Protein AF-S9QSK4-F1 (afdb_monomer_lite)

pLDDT: mean 90.86, std 14.56, range [37.28, 98.81]

Secondary structure (DSSP, 8-state):
-EEE-SHHHHHHHHHHHHHHHHHHHTTT----EEE-SHHHHHHHH-GGGS-TTT----HHHHHHHHTTSTT---B------B-HHHHHHHHHHHHHTT--PPPP-SS--SHHHHHHHHHHHHHSBS-HHHHH--S-------HHHHHHHHHSPPP-PPPPTT--------SSHHHHGGG------SSTT------S--

Radius of gyration: 23.29 Å; chains: 1; bounding box: 45×67×55 Å

InterPro domains:
  IPR004436 Isocitrate dehydrogenase NADP-dependent, monomeric [PF03971] (1-164)
  IPR004436 Isocitrate dehydrogenase NADP-dependent, monomeric [PTHR36999] (1-164)

Foldseek 3Di:
DEEQADDPQNVVCVVVVVVVQVVCVVVVHHDDYFYPYLLNLQQCLPVVQFDPVSHDHPSLVVLLVQLPDPPRDYDDDDHDQADPVRSQVSQVVVVVVPRRQDGQDPDDDDPVNVVSNVSSVCSHGPNRCVSNPPDDDDDDDDPVRVVVCVVVPDDDDDDDPPDPDVPPPCPPCCPPVVPDDDDDDPDPPDDDPPPPDD

Organism: NCBI:txid1123237

Structure (mmCIF, N/CA/C/O backbone):
data_AF-S9QSK4-F1
#
_entry.id   AF-S9QSK4-F1
#
loop_
_atom_site.group_PDB
_atom_site.id
_atom_site.type_symbol
_atom_site.label_atom_id
_atom_site.label_alt_id
_atom_site.label_comp_id
_atom_site.label_asym_id
_atom_site.label_entity_id
_atom_site.label_seq_id
_atom_site.pdbx_PDB_ins_code
_atom_site.Cartn_x
_atom_site.Cartn_y
_atom_site.Cartn_z
_atom_site.occupancy
_atom_site.B_iso_or_equiv
_atom_site.auth_seq_id
_atom_site.auth_comp_id
_atom_site.auth_asym_id
_atom_site.auth_atom_id
_atom_site.pdbx_PDB_model_num
ATOM 1 N N . MET A 1 1 ? 12.902 -6.655 2.163 1.00 97.62 1 MET A N 1
ATOM 2 C CA . MET A 1 1 ? 11.440 -6.540 2.348 1.00 97.62 1 MET A CA 1
ATOM 3 C C . MET A 1 1 ? 10.775 -6.232 1.022 1.00 97.62 1 MET A C 1
ATOM 5 O O . MET A 1 1 ? 11.224 -5.329 0.326 1.00 97.62 1 MET A O 1
ATOM 9 N N . TYR A 1 2 ? 9.735 -6.979 0.671 1.00 98.50 2 TYR A N 1
ATOM 10 C CA . TYR A 1 2 ? 8.924 -6.789 -0.531 1.00 98.50 2 TYR A CA 1
ATOM 11 C C . TYR A 1 2 ? 7.502 -6.407 -0.111 1.00 98.50 2 TYR A C 1
ATOM 13 O O . TYR A 1 2 ? 6.902 -7.089 0.716 1.00 98.50 2 TYR A O 1
ATOM 21 N N . THR A 1 3 ? 6.957 -5.307 -0.617 1.00 98.62 3 THR A N 1
ATOM 22 C CA . THR A 1 3 ? 5.630 -4.858 -0.171 1.00 98.62 3 THR A CA 1
ATOM 23 C C . THR A 1 3 ? 4.515 -5.632 -0.861 1.00 98.62 3 THR A C 1
ATOM 25 O O . THR A 1 3 ? 4.461 -5.616 -2.091 1.00 98.62 3 THR A O 1
ATOM 28 N N . LYS A 1 4 ? 3.616 -6.229 -0.075 1.00 98.56 4 LYS A N 1
ATOM 29 C CA . LYS A 1 4 ? 2.287 -6.662 -0.521 1.00 98.56 4 LYS A CA 1
ATOM 30 C C . LYS A 1 4 ? 1.376 -5.434 -0.575 1.00 98.56 4 LYS A C 1
ATOM 32 O O . LYS A 1 4 ? 1.397 -4.613 0.346 1.00 98.56 4 LYS A O 1
ATOM 37 N N . VAL A 1 5 ? 0.678 -5.258 -1.689 1.00 98.69 5 VAL A N 1
ATOM 38 C CA . VAL A 1 5 ? -0.025 -4.017 -2.054 1.00 98.69 5 VAL A CA 1
ATOM 39 C C . VAL A 1 5 ? -1.416 -4.335 -2.614 1.00 98.69 5 VAL A C 1
ATOM 41 O O . VAL A 1 5 ? -2.029 -5.323 -2.224 1.00 98.69 5 VAL A O 1
ATOM 44 N N . ASP A 1 6 ? -1.942 -3.475 -3.482 1.00 98.50 6 ASP A N 1
ATOM 45 C CA . ASP A 1 6 ? -3.304 -3.526 -3.995 1.00 98.50 6 ASP A CA 1
ATOM 46 C C . ASP A 1 6 ? -3.325 -3.827 -5.507 1.00 98.50 6 ASP A C 1
ATOM 48 O O . ASP A 1 6 ? -2.330 -3.627 -6.208 1.00 98.50 6 ASP A O 1
ATOM 52 N N . GLU A 1 7 ? -4.493 -4.228 -6.016 1.00 98.12 7 GLU A N 1
ATOM 53 C CA . GLU A 1 7 ? -4.851 -4.243 -7.445 1.00 98.12 7 GLU A CA 1
ATOM 54 C C . GLU A 1 7 ? -3.843 -4.986 -8.356 1.00 98.12 7 GLU A C 1
ATOM 56 O O . GLU A 1 7 ? -3.402 -6.100 -8.073 1.00 98.12 7 GLU A O 1
ATOM 61 N N . ALA A 1 8 ? -3.514 -4.403 -9.514 1.00 98.25 8 ALA A N 1
ATOM 62 C CA . ALA A 1 8 ? -2.676 -5.033 -10.526 1.00 98.25 8 ALA A CA 1
ATOM 63 C C . ALA A 1 8 ? -1.237 -5.324 -10.053 1.00 98.25 8 ALA A C 1
ATOM 65 O O . ALA A 1 8 ? -0.735 -6.403 -10.378 1.00 98.25 8 ALA A O 1
ATOM 66 N N . PRO A 1 9 ? -0.553 -4.435 -9.299 1.00 98.12 9 PRO A N 1
ATOM 67 C CA . PRO A 1 9 ? 0.750 -4.758 -8.724 1.00 98.12 9 PRO A CA 1
ATOM 68 C C . PRO A 1 9 ? 0.735 -6.007 -7.837 1.00 98.12 9 PRO A C 1
ATOM 70 O O . PRO A 1 9 ? 1.637 -6.831 -7.972 1.00 98.12 9 PRO A O 1
ATOM 73 N N . GLU A 1 10 ? -0.291 -6.192 -7.002 1.00 98.00 10 GLU A N 1
ATOM 74 C CA . GLU A 1 10 ? -0.393 -7.384 -6.150 1.00 98.00 10 GLU A CA 1
ATOM 75 C C . GLU A 1 10 ? -0.629 -8.655 -6.975 1.00 98.00 10 GLU A C 1
ATOM 77 O O . GLU A 1 10 ? 0.049 -9.667 -6.781 1.00 98.00 10 GLU A O 1
ATOM 82 N N . LEU A 1 11 ? -1.506 -8.591 -7.984 1.00 98.00 11 LEU A N 1
ATOM 83 C CA . LEU A 1 11 ? -1.709 -9.706 -8.918 1.00 98.00 11 LEU A CA 1
ATOM 84 C C . LEU A 1 11 ? -0.409 -10.093 -9.638 1.00 98.00 11 LEU A C 1
ATOM 86 O O . LEU A 1 11 ? -0.108 -11.277 -9.797 1.00 98.00 11 LEU A O 1
ATOM 90 N N . ALA A 1 12 ? 0.393 -9.108 -10.046 1.00 98.19 12 ALA A N 1
ATOM 91 C CA . ALA A 1 12 ? 1.697 -9.363 -10.648 1.00 98.19 12 ALA A CA 1
ATOM 92 C C . ALA A 1 12 ? 2.666 -10.019 -9.649 1.00 98.19 12 ALA A C 1
ATOM 94 O O . ALA A 1 12 ? 3.416 -10.927 -10.023 1.00 98.19 12 ALA A O 1
ATOM 95 N N . SER A 1 13 ? 2.638 -9.610 -8.377 1.00 98.00 13 SER A N 1
ATOM 96 C CA . SER A 1 13 ? 3.465 -10.197 -7.319 1.00 98.00 13 SER A CA 1
ATOM 97 C C . SER A 1 13 ? 3.160 -11.669 -7.073 1.00 98.00 13 SER A C 1
ATOM 99 O O . SER A 1 13 ? 4.108 -12.434 -6.899 1.00 98.00 13 SER A O 1
ATOM 101 N N . HIS A 1 14 ? 1.900 -12.105 -7.161 1.00 97.31 14 HIS A N 1
ATOM 102 C CA . HIS A 1 14 ? 1.551 -13.529 -7.062 1.00 97.31 14 HIS A CA 1
ATOM 103 C C . HIS A 1 14 ? 2.296 -14.405 -8.083 1.00 97.31 14 HIS A C 1
ATOM 105 O O . HIS A 1 14 ? 2.659 -15.538 -7.769 1.00 97.31 14 HIS A O 1
ATOM 111 N N . SER A 1 15 ? 2.571 -13.881 -9.282 1.00 97.88 15 SER A N 1
ATOM 112 C CA . SER A 1 15 ? 3.356 -14.591 -10.298 1.00 97.88 15 SER A CA 1
ATOM 113 C C . SER A 1 15 ? 4.861 -14.373 -10.150 1.00 97.88 15 SER A C 1
ATOM 115 O O . SER A 1 15 ? 5.637 -15.315 -10.305 1.00 97.88 15 SER A O 1
ATOM 117 N N . LEU A 1 16 ? 5.293 -13.135 -9.908 1.00 98.44 16 LEU A N 1
ATOM 118 C CA . LEU A 1 16 ? 6.701 -12.755 -10.005 1.00 98.44 16 LEU A CA 1
ATOM 119 C C . LEU A 1 16 ? 7.487 -13.049 -8.722 1.00 98.44 16 LEU A C 1
ATOM 121 O O . LEU A 1 16 ? 8.647 -13.455 -8.793 1.00 98.44 16 LEU A O 1
ATOM 125 N N . LEU A 1 17 ? 6.884 -12.857 -7.547 1.00 98.19 17 LEU A N 1
ATOM 126 C CA . LEU A 1 17 ? 7.580 -12.987 -6.267 1.00 98.19 17 LEU A CA 1
ATOM 127 C C . LEU A 1 17 ? 8.147 -14.398 -6.015 1.00 98.19 17 LEU A C 1
ATOM 129 O O . LEU A 1 17 ? 9.285 -14.473 -5.546 1.00 98.19 17 LEU A O 1
ATOM 133 N N . PRO A 1 18 ? 7.453 -15.511 -6.345 1.00 98.12 18 PRO A N 1
ATOM 134 C CA . PRO A 1 18 ? 8.033 -16.851 -6.218 1.00 98.12 18 PRO A CA 1
ATOM 135 C C . PRO A 1 18 ? 9.317 -17.028 -7.039 1.00 98.12 18 PRO A C 1
ATOM 137 O O . PRO A 1 18 ? 10.286 -17.613 -6.558 1.00 98.12 18 PRO A O 1
ATOM 140 N N . ILE A 1 19 ? 9.354 -16.459 -8.250 1.00 98.38 19 ILE A N 1
ATOM 141 C CA . ILE A 1 19 ? 10.534 -16.493 -9.122 1.00 98.38 19 ILE A CA 1
ATOM 142 C C . ILE A 1 19 ? 11.665 -15.688 -8.479 1.00 98.38 19 ILE A C 1
ATOM 144 O O . ILE A 1 19 ? 12.769 -16.199 -8.314 1.00 98.38 19 ILE A O 1
ATOM 148 N N . VAL A 1 20 ? 11.392 -14.451 -8.051 1.00 98.00 20 VAL A N 1
ATOM 149 C CA . VAL A 1 20 ? 12.403 -13.591 -7.412 1.00 98.00 20 VAL A CA 1
ATOM 150 C C . VAL A 1 20 ? 12.987 -14.257 -6.159 1.00 98.00 20 VAL A C 1
ATOM 152 O O . VAL A 1 20 ? 14.202 -14.226 -5.974 1.00 98.00 20 VAL A O 1
ATOM 155 N N . ARG A 1 21 ? 12.153 -14.905 -5.333 1.00 98.19 21 ARG A N 1
ATOM 156 C CA . ARG A 1 21 ? 12.595 -15.663 -4.149 1.00 98.19 21 ARG A CA 1
ATOM 157 C C . ARG A 1 21 ? 13.562 -16.787 -4.509 1.00 98.19 21 ARG A C 1
ATOM 159 O O . ARG A 1 21 ? 14.629 -16.854 -3.912 1.00 98.19 21 ARG A O 1
ATOM 166 N N . SER A 1 22 ? 13.227 -17.606 -5.506 1.00 97.94 22 SER A N 1
ATOM 167 C CA . SER A 1 22 ? 14.075 -18.726 -5.935 1.00 97.94 22 SER A CA 1
ATOM 168 C C . SER A 1 22 ? 15.472 -18.271 -6.380 1.00 97.94 22 SER A C 1
ATOM 170 O O . SER A 1 22 ? 16.472 -18.881 -6.009 1.00 97.94 22 SER A O 1
ATOM 172 N N . PHE A 1 23 ? 15.564 -17.164 -7.123 1.00 98.12 23 PHE A N 1
ATOM 173 C CA . PHE A 1 23 ? 16.859 -16.619 -7.542 1.00 98.12 23 PHE A CA 1
ATOM 174 C C . PHE A 1 23 ? 17.629 -15.958 -6.390 1.00 98.12 23 PHE A C 1
ATOM 176 O O . PHE A 1 23 ? 18.852 -16.074 -6.327 1.00 98.12 23 PHE A O 1
ATOM 183 N N . ALA A 1 24 ? 16.938 -15.265 -5.482 1.00 97.69 24 ALA A N 1
ATOM 184 C CA . ALA A 1 24 ? 17.560 -14.604 -4.335 1.00 97.69 24 ALA A CA 1
ATOM 185 C C . ALA A 1 24 ? 18.123 -15.606 -3.313 1.00 97.69 24 ALA A C 1
ATOM 187 O O . ALA A 1 24 ? 19.203 -15.384 -2.763 1.00 97.69 24 ALA A O 1
ATOM 188 N N . GLU A 1 25 ? 17.438 -16.734 -3.114 1.00 97.25 25 GLU A N 1
ATOM 189 C CA . GLU A 1 25 ? 17.864 -17.807 -2.214 1.00 97.25 25 GLU A CA 1
ATOM 190 C C . GLU A 1 25 ? 19.221 -18.396 -2.622 1.00 97.25 25 GLU A C 1
ATOM 192 O O . GLU A 1 25 ? 20.084 -18.600 -1.769 1.00 97.25 25 GLU A O 1
ATOM 197 N N . ALA A 1 26 ? 19.473 -18.559 -3.926 1.00 97.25 26 ALA A N 1
ATOM 198 C CA . ALA A 1 26 ? 20.768 -19.013 -4.441 1.00 97.25 26 ALA A CA 1
ATOM 199 C C . ALA A 1 26 ? 21.937 -18.070 -4.081 1.00 97.25 26 ALA A C 1
ATOM 201 O O . ALA A 1 26 ? 23.091 -18.494 -4.075 1.00 97.25 26 ALA A O 1
ATOM 202 N N . ALA A 1 27 ? 21.645 -16.803 -3.766 1.00 97.12 27 ALA A N 1
ATOM 203 C CA . ALA A 1 27 ? 22.609 -15.807 -3.301 1.00 97.12 27 ALA A CA 1
ATOM 204 C C . ALA A 1 27 ? 22.600 -15.613 -1.769 1.00 97.12 27 ALA A C 1
ATOM 206 O O . ALA A 1 27 ? 23.262 -14.706 -1.268 1.00 97.12 27 ALA A O 1
ATOM 207 N N . GLY A 1 28 ? 21.849 -16.429 -1.019 1.00 97.00 28 GLY A N 1
ATOM 208 C CA . GLY A 1 28 ? 21.711 -16.306 0.435 1.00 97.00 28 GLY A CA 1
ATOM 209 C C . GLY A 1 28 ? 20.890 -15.092 0.885 1.00 97.00 28 GLY A C 1
ATOM 210 O O . GLY A 1 28 ? 21.038 -14.642 2.019 1.00 97.00 28 GLY A O 1
ATOM 211 N N . VAL A 1 29 ? 20.042 -14.538 0.010 1.00 97.50 29 VAL A N 1
ATOM 212 C CA . VAL A 1 29 ? 19.202 -13.370 0.309 1.00 97.50 29 VAL A CA 1
ATOM 213 C C . VAL A 1 29 ? 17.770 -13.817 0.597 1.00 97.50 29 VAL A C 1
ATOM 215 O O . VAL A 1 29 ? 17.100 -14.376 -0.271 1.00 97.50 29 VAL A O 1
ATOM 218 N N . SER A 1 30 ? 17.267 -13.520 1.797 1.00 96.81 30 SER A N 1
ATOM 219 C CA . SER A 1 30 ? 15.867 -13.764 2.153 1.00 96.81 30 SER A CA 1
ATOM 220 C C . SER A 1 30 ? 14.956 -12.623 1.687 1.00 96.81 30 SER A C 1
ATOM 222 O O . SER A 1 30 ? 15.299 -11.438 1.752 1.00 96.81 30 SER A O 1
ATOM 224 N N . ILE A 1 31 ? 13.757 -12.978 1.214 1.00 97.94 31 ILE A N 1
ATOM 225 C CA . ILE A 1 31 ? 12.729 -12.012 0.809 1.00 97.94 31 ILE A CA 1
ATOM 226 C C . ILE A 1 31 ? 11.444 -12.264 1.589 1.00 97.94 31 ILE A C 1
ATOM 228 O O . ILE A 1 31 ? 10.606 -13.096 1.226 1.00 97.94 31 ILE A O 1
ATOM 232 N N . GLU A 1 32 ? 11.276 -11.466 2.634 1.00 97.44 32 GLU A N 1
ATOM 233 C CA . GLU A 1 32 ? 10.046 -11.371 3.413 1.00 97.44 32 GLU A CA 1
ATOM 234 C C . GLU A 1 32 ? 9.101 -10.308 2.851 1.00 97.44 32 GLU A C 1
ATOM 236 O O . GLU A 1 32 ? 9.523 -9.362 2.171 1.00 97.44 32 GLU A O 1
ATOM 241 N N . THR A 1 33 ? 7.816 -10.481 3.150 1.00 98.12 33 THR A N 1
ATOM 242 C CA . THR A 1 33 ? 6.736 -9.589 2.730 1.00 98.12 33 THR A CA 1
ATOM 243 C C . THR A 1 33 ? 6.155 -8.819 3.902 1.00 98.12 33 THR A C 1
ATOM 245 O O . THR A 1 33 ? 6.084 -9.346 5.007 1.00 98.12 33 THR A O 1
ATOM 248 N N . ARG A 1 34 ? 5.714 -7.589 3.633 1.00 98.25 34 ARG A N 1
ATOM 249 C CA . ARG A 1 34 ? 4.962 -6.746 4.570 1.00 98.25 34 ARG A CA 1
ATOM 250 C C . ARG A 1 34 ? 3.722 -6.210 3.869 1.00 98.25 34 ARG A C 1
ATOM 252 O O . ARG A 1 34 ? 3.844 -5.713 2.745 1.00 98.25 34 ARG A O 1
ATOM 259 N N . ASP A 1 35 ? 2.563 -6.362 4.493 1.00 98.56 35 ASP A N 1
ATOM 260 C CA . ASP A 1 35 ? 1.268 -5.982 3.936 1.00 98.56 35 ASP A CA 1
ATOM 261 C C . ASP A 1 35 ? 0.959 -4.512 4.221 1.00 98.56 35 ASP A C 1
ATOM 263 O O . ASP A 1 35 ? 0.682 -4.105 5.344 1.00 98.56 35 ASP A O 1
ATOM 267 N N . ILE A 1 36 ? 1.012 -3.700 3.169 1.00 98.62 36 ILE A N 1
ATOM 268 C CA . ILE A 1 36 ? 0.646 -2.280 3.211 1.00 98.62 36 ILE A CA 1
ATOM 269 C C . ILE A 1 36 ? -0.559 -1.978 2.312 1.00 98.62 36 ILE A C 1
ATOM 271 O O . ILE A 1 36 ? -0.797 -0.812 1.969 1.00 98.62 36 ILE A O 1
ATOM 275 N N . SER A 1 37 ? -1.309 -3.014 1.922 1.00 98.69 37 SER A N 1
ATOM 276 C CA . SER A 1 37 ? -2.568 -2.866 1.191 1.00 98.69 37 SER A CA 1
ATOM 277 C C . SER A 1 37 ? -3.565 -2.015 1.986 1.00 98.69 37 SER A C 1
ATOM 279 O O . SER A 1 37 ? -3.430 -1.803 3.197 1.00 98.69 37 SER A O 1
ATOM 281 N N . LEU A 1 38 ? -4.573 -1.474 1.307 1.00 98.69 38 LEU A N 1
ATOM 282 C CA . LEU A 1 38 ? -5.652 -0.725 1.944 1.00 98.69 38 LEU A CA 1
ATOM 283 C C . LEU A 1 38 ? -6.370 -1.581 2.994 1.00 98.69 38 LEU A C 1
ATOM 285 O O . LEU A 1 38 ? -6.500 -1.143 4.134 1.00 98.69 38 LEU A O 1
ATOM 289 N N . ALA A 1 39 ? -6.759 -2.808 2.639 1.00 98.50 39 ALA A N 1
ATOM 290 C CA . ALA A 1 39 ? -7.366 -3.757 3.571 1.00 98.50 39 ALA A CA 1
ATOM 291 C C . ALA A 1 39 ? -6.423 -4.079 4.742 1.00 98.50 39 ALA A C 1
ATOM 293 O O . ALA A 1 39 ? -6.829 -4.011 5.903 1.00 98.50 39 ALA A O 1
ATOM 294 N N . GLY A 1 40 ? -5.144 -4.312 4.423 1.00 98.44 40 GLY A N 1
ATOM 295 C CA . GLY A 1 40 ? -4.030 -4.465 5.354 1.00 98.44 40 GLY A CA 1
ATOM 296 C C . GLY A 1 40 ? -4.070 -3.454 6.502 1.00 98.44 40 GLY A C 1
ATOM 297 O O . GLY A 1 40 ? -4.209 -3.773 7.687 1.00 98.44 40 GLY A O 1
ATOM 298 N N . ARG A 1 41 ? -4.015 -2.185 6.103 1.00 98.62 41 ARG A N 1
ATOM 299 C CA . ARG A 1 41 ? -3.945 -1.039 7.012 1.00 98.62 41 ARG A CA 1
ATOM 300 C C . ARG A 1 41 ? -5.253 -0.787 7.757 1.00 98.62 41 ARG A C 1
ATOM 302 O O . ARG A 1 41 ? -5.201 -0.391 8.917 1.00 98.62 41 ARG A O 1
ATOM 309 N N . ILE A 1 42 ? -6.410 -1.036 7.135 1.00 98.62 42 ILE A N 1
ATOM 310 C CA . ILE A 1 42 ? -7.710 -0.943 7.820 1.00 98.62 42 ILE A CA 1
ATOM 311 C C . ILE A 1 42 ? -7.739 -1.914 9.004 1.00 98.62 42 ILE A C 1
ATOM 313 O O . ILE A 1 42 ? -7.965 -1.487 10.131 1.00 98.62 42 ILE A O 1
ATOM 317 N N . LEU A 1 43 ? -7.448 -3.196 8.778 1.00 98.50 43 LEU A N 1
ATOM 318 C CA . LEU A 1 43 ? -7.507 -4.208 9.837 1.00 98.50 43 LEU A CA 1
ATOM 319 C C . LEU A 1 43 ? -6.503 -3.932 10.967 1.00 98.50 43 LEU A C 1
ATOM 321 O O . LEU A 1 43 ? -6.853 -4.056 12.138 1.00 98.50 43 LEU A O 1
ATOM 325 N N . ALA A 1 44 ? -5.289 -3.481 10.633 1.00 98.25 44 ALA A N 1
ATOM 326 C CA . ALA A 1 44 ? -4.283 -3.105 11.629 1.00 98.25 44 ALA A CA 1
ATOM 327 C C . ALA A 1 44 ? -4.700 -1.898 12.499 1.00 98.25 44 ALA A C 1
ATOM 329 O O . ALA A 1 44 ? -4.214 -1.748 13.617 1.00 98.25 44 ALA A O 1
ATOM 330 N N . THR A 1 45 ? -5.609 -1.048 12.009 1.00 98.12 45 THR A N 1
ATOM 331 C CA . THR A 1 45 ? -6.079 0.163 12.709 1.00 98.12 45 THR A CA 1
ATOM 332 C C . THR A 1 45 ? -7.208 -0.121 13.713 1.00 98.12 45 THR A C 1
ATOM 334 O O . THR A 1 45 ? -7.412 0.647 14.662 1.00 98.12 45 THR A O 1
ATOM 337 N N . PHE A 1 46 ? -7.934 -1.228 13.528 1.00 97.94 46 PHE A N 1
ATOM 338 C CA . PHE A 1 46 ? -9.087 -1.613 14.349 1.00 97.94 46 PHE A CA 1
ATOM 339 C C . PHE A 1 46 ? -8.922 -2.993 15.008 1.00 97.94 46 PHE A C 1
ATOM 341 O O . PHE A 1 46 ? -9.846 -3.802 14.952 1.00 97.94 46 PHE A O 1
ATOM 348 N N . PRO A 1 47 ? -7.787 -3.313 15.656 1.00 97.50 47 PRO A N 1
ATOM 349 C CA . PRO A 1 47 ? -7.590 -4.634 16.249 1.00 97.50 47 PRO A CA 1
ATOM 350 C C . PRO A 1 47 ? -8.615 -4.946 17.349 1.00 97.50 47 PRO A C 1
ATOM 352 O O . PRO A 1 47 ? -8.898 -6.110 17.608 1.00 97.50 47 PRO A O 1
ATOM 355 N N . GLU A 1 48 ? -9.181 -3.930 18.004 1.00 96.62 48 GLU A N 1
ATOM 356 C CA . GLU A 1 48 ? -10.121 -4.089 19.115 1.00 96.62 48 GLU A CA 1
ATOM 357 C C . GLU A 1 48 ? -11.478 -4.695 18.729 1.00 96.62 48 GLU A C 1
ATOM 359 O O . GLU A 1 48 ? -12.159 -5.230 19.601 1.00 96.62 48 GLU A O 1
ATOM 364 N N . VAL A 1 49 ? -11.867 -4.633 17.451 1.00 96.62 49 VAL A N 1
ATOM 365 C CA . VAL A 1 49 ? -13.132 -5.213 16.955 1.00 96.62 49 VAL A CA 1
ATOM 366 C C . VAL A 1 49 ? -12.926 -6.534 16.210 1.00 96.62 49 VAL A C 1
ATOM 368 O O . VAL A 1 49 ? -13.876 -7.095 15.670 1.00 96.62 49 VAL A O 1
ATOM 371 N N . LEU A 1 50 ? -11.688 -7.033 16.165 1.00 97.75 50 LEU A N 1
ATOM 372 C CA . LEU A 1 50 ? -11.318 -8.249 15.445 1.00 97.75 50 LEU A CA 1
ATOM 373 C C . LEU A 1 50 ? -11.112 -9.422 16.403 1.00 97.75 50 LEU A C 1
ATOM 375 O O . LEU A 1 50 ? -10.643 -9.246 17.532 1.00 97.75 50 LEU A O 1
ATOM 379 N N . THR A 1 51 ? -11.405 -10.636 15.930 1.00 98.00 51 THR A N 1
ATOM 380 C CA . THR A 1 51 ? -10.988 -11.855 16.641 1.00 98.00 51 THR A CA 1
ATOM 381 C C . THR A 1 51 ? -9.469 -12.012 16.596 1.00 98.00 51 THR A C 1
ATOM 383 O O . THR A 1 51 ? -8.789 -11.388 15.779 1.00 98.00 51 THR A O 1
ATOM 386 N N . ASP A 1 52 ? -8.911 -12.860 17.457 1.00 96.94 52 ASP A N 1
ATOM 387 C CA . ASP A 1 52 ? -7.461 -13.074 17.493 1.00 96.94 52 ASP A CA 1
ATOM 388 C C . ASP A 1 52 ? -6.918 -13.662 16.181 1.00 96.94 52 ASP A C 1
ATOM 390 O O . ASP A 1 52 ? -5.802 -13.338 15.783 1.00 96.94 52 ASP A O 1
ATOM 394 N N . GLU A 1 53 ? -7.726 -14.441 15.461 1.00 96.81 53 GLU A N 1
ATOM 395 C CA . GLU A 1 53 ? -7.394 -14.997 14.144 1.00 96.81 53 GLU A CA 1
ATOM 396 C C . GLU A 1 53 ? -7.491 -13.964 13.013 1.00 96.81 53 GLU A C 1
ATOM 398 O O . GLU A 1 53 ? -6.833 -14.111 11.985 1.00 96.81 53 GLU A O 1
ATOM 403 N N . GLN A 1 54 ? -8.328 -12.937 13.180 1.00 97.50 54 GLN A N 1
ATOM 404 C CA . GLN A 1 54 ? -8.521 -11.862 12.202 1.00 97.50 54 GLN A CA 1
ATOM 405 C C . GLN A 1 54 ? -7.494 -10.737 12.350 1.00 97.50 54 GLN A C 1
ATOM 407 O O . GLN A 1 54 ? -7.259 -9.988 11.398 1.00 97.50 54 GLN A O 1
ATOM 412 N N . LYS A 1 55 ? -6.910 -10.583 13.543 1.00 96.50 55 LYS A N 1
ATOM 413 C CA . LYS A 1 55 ? -5.903 -9.559 13.817 1.00 96.50 55 LYS A CA 1
ATOM 414 C C . LYS A 1 55 ? -4.657 -9.785 12.973 1.00 96.50 55 LYS A C 1
ATOM 416 O O . LYS A 1 55 ? -4.163 -10.898 12.814 1.00 96.50 55 LYS A O 1
ATOM 421 N N . GLN A 1 56 ? -4.085 -8.678 12.523 1.00 94.56 56 GLN A N 1
ATOM 422 C CA . GLN A 1 56 ? -2.771 -8.646 11.902 1.00 94.56 56 GLN A CA 1
ATOM 423 C C . GLN A 1 56 ? -1.965 -7.463 12.427 1.00 94.56 56 GLN A C 1
ATOM 425 O O . GLN A 1 56 ? -2.525 -6.491 12.938 1.00 94.56 56 GLN A O 1
ATOM 430 N N . GLY A 1 57 ? -0.641 -7.571 12.336 1.00 95.81 57 GLY A N 1
ATOM 431 C CA . GLY A 1 57 ? 0.262 -6.515 12.782 1.00 95.81 57 GLY A CA 1
ATOM 432 C C . GLY A 1 57 ? 0.190 -5.266 11.902 1.00 95.81 57 GLY A C 1
ATOM 433 O O . GLY A 1 57 ? -0.145 -5.340 10.720 1.00 95.81 57 GLY A O 1
ATOM 434 N N . ASP A 1 58 ? 0.560 -4.119 12.474 1.00 98.12 58 ASP A N 1
ATOM 435 C CA . ASP A 1 58 ? 0.756 -2.879 11.719 1.00 98.12 58 ASP A CA 1
ATOM 436 C C . ASP A 1 58 ? 2.102 -2.910 10.977 1.00 98.12 58 ASP A C 1
ATOM 438 O O . ASP A 1 58 ? 3.139 -2.427 11.442 1.00 98.12 58 ASP A O 1
ATOM 442 N N . ASP A 1 59 ? 2.077 -3.526 9.799 1.00 98.50 59 ASP A N 1
ATOM 443 C CA . ASP A 1 59 ? 3.237 -3.666 8.924 1.00 98.50 59 ASP A CA 1
ATOM 444 C C . ASP A 1 59 ? 3.722 -2.323 8.348 1.00 98.50 59 ASP A C 1
ATOM 446 O O . ASP A 1 59 ? 4.898 -2.207 7.991 1.00 98.50 59 ASP A O 1
ATOM 450 N N . LEU A 1 60 ? 2.864 -1.294 8.276 1.00 98.56 60 LEU A N 1
ATOM 451 C CA . LEU A 1 60 ? 3.279 0.043 7.845 1.00 98.56 60 LEU A CA 1
ATOM 452 C C . LEU A 1 60 ? 4.099 0.734 8.935 1.00 98.56 60 LEU A C 1
ATOM 454 O O . LEU A 1 60 ? 5.158 1.282 8.625 1.00 98.56 60 LEU A O 1
ATOM 458 N N . ALA A 1 61 ? 3.650 0.682 10.192 1.00 98.38 61 ALA A N 1
ATOM 459 C CA . ALA A 1 61 ? 4.428 1.184 11.321 1.00 98.38 61 ALA A CA 1
ATOM 460 C C . ALA A 1 61 ? 5.763 0.436 11.439 1.00 98.38 61 ALA A C 1
ATOM 462 O O . ALA A 1 61 ? 6.819 1.067 11.516 1.00 98.38 61 ALA A O 1
ATOM 463 N N . TRP A 1 62 ? 5.734 -0.898 11.332 1.00 98.50 62 TRP A N 1
ATOM 464 C CA . TRP A 1 62 ? 6.948 -1.716 11.330 1.00 98.50 62 TRP A CA 1
ATOM 465 C C . TRP A 1 62 ? 7.914 -1.303 10.210 1.00 98.50 62 TRP A C 1
ATOM 467 O O . TRP A 1 62 ? 9.108 -1.113 10.450 1.00 98.50 62 TRP A O 1
ATOM 477 N N . LEU A 1 63 ? 7.412 -1.118 8.981 1.00 98.56 63 LEU A N 1
ATOM 478 C CA . LEU A 1 63 ? 8.235 -0.662 7.861 1.00 98.56 63 LEU A CA 1
ATOM 479 C C . LEU A 1 63 ? 8.774 0.753 8.077 1.00 98.56 63 LEU A C 1
ATOM 481 O O . LEU A 1 63 ? 9.910 1.009 7.688 1.00 98.56 63 LEU A O 1
ATOM 485 N N . GLY A 1 64 ? 7.997 1.647 8.690 1.00 98.31 64 GLY A N 1
ATOM 486 C CA . GLY A 1 64 ? 8.421 3.003 9.037 1.00 98.31 64 GLY A CA 1
ATOM 487 C C . GLY A 1 64 ? 9.627 3.028 9.972 1.00 98.31 64 GLY A C 1
ATOM 488 O O . GLY A 1 64 ? 10.521 3.857 9.816 1.00 98.31 64 GLY A O 1
ATOM 489 N N . ASP A 1 65 ? 9.710 2.085 10.905 1.00 98.44 65 ASP A N 1
ATOM 490 C CA . ASP A 1 65 ? 10.892 1.934 11.756 1.00 98.44 65 ASP A CA 1
ATOM 491 C C . ASP A 1 65 ? 12.030 1.196 11.053 1.00 98.44 65 ASP A C 1
ATOM 493 O O . ASP A 1 65 ? 13.204 1.520 11.259 1.00 98.44 65 ASP A O 1
ATOM 497 N N . TRP A 1 66 ? 11.695 0.249 10.174 1.00 98.31 66 TRP A 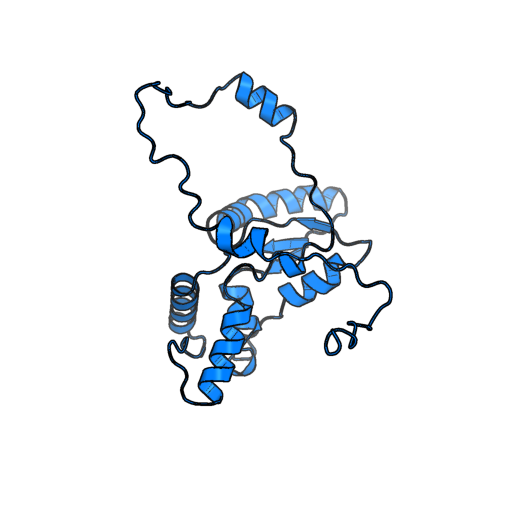N 1
ATOM 498 C CA . TRP A 1 66 ? 12.674 -0.483 9.382 1.00 98.31 66 TRP A CA 1
ATOM 499 C C . TRP A 1 66 ? 13.440 0.424 8.424 1.00 98.31 66 TRP A C 1
ATOM 501 O O . TRP A 1 66 ? 14.660 0.339 8.390 1.00 98.31 66 TRP A O 1
ATOM 511 N N . VAL A 1 67 ? 12.775 1.322 7.685 1.00 98.06 67 VAL A N 1
ATOM 512 C CA . VAL A 1 67 ? 13.434 2.200 6.692 1.00 98.06 67 VAL A CA 1
ATOM 513 C C . VAL A 1 67 ? 14.439 3.181 7.301 1.00 98.06 67 VAL A C 1
ATOM 515 O O . VAL A 1 67 ? 15.273 3.718 6.579 1.00 98.06 67 VAL A O 1
ATOM 518 N N . LYS A 1 68 ? 14.399 3.384 8.621 1.00 97.94 68 LYS A N 1
ATOM 519 C CA . LYS A 1 68 ? 15.364 4.207 9.365 1.00 97.94 68 LYS A CA 1
ATOM 520 C C . LYS A 1 68 ? 16.648 3.447 9.708 1.00 97.94 68 LYS A C 1
ATOM 522 O O . LYS A 1 68 ? 17.611 4.049 10.179 1.00 97.94 68 LYS A O 1
ATOM 527 N N . GLN A 1 69 ? 16.671 2.130 9.509 1.00 98.12 69 GLN A N 1
ATOM 528 C CA . GLN A 1 69 ? 17.829 1.297 9.808 1.00 98.12 69 GLN A CA 1
ATOM 529 C C . GLN A 1 69 ? 18.827 1.289 8.636 1.00 98.12 69 GLN A C 1
ATOM 531 O O . GLN A 1 69 ? 18.409 1.193 7.482 1.00 98.12 69 GLN A O 1
ATOM 536 N N . PRO A 1 70 ? 20.151 1.296 8.884 1.00 97.88 70 PRO A N 1
ATOM 537 C CA . PRO A 1 70 ? 21.156 1.261 7.814 1.00 97.88 70 PRO A CA 1
ATOM 538 C C . PRO A 1 70 ? 21.063 0.033 6.897 1.00 97.88 70 PRO A C 1
ATOM 540 O O . PRO A 1 70 ? 21.387 0.106 5.716 1.00 97.88 70 PRO A O 1
ATOM 543 N N . GLN A 1 71 ? 20.623 -1.103 7.440 1.00 96.38 71 GLN A N 1
ATOM 544 C CA . GLN A 1 71 ? 20.455 -2.363 6.714 1.00 96.38 71 GLN A CA 1
ATOM 545 C C . GLN A 1 71 ? 19.128 -2.462 5.945 1.00 96.38 71 GLN A C 1
ATOM 547 O O . GLN A 1 71 ? 18.832 -3.507 5.357 1.00 96.38 71 GLN A O 1
ATOM 552 N N . ALA A 1 72 ? 18.294 -1.422 5.974 1.00 97.88 72 ALA A N 1
ATOM 553 C CA . ALA A 1 72 ? 16.988 -1.460 5.347 1.00 97.88 72 ALA A CA 1
ATOM 554 C C . ALA A 1 72 ? 17.097 -1.624 3.829 1.00 97.88 72 ALA A C 1
ATOM 556 O O . ALA A 1 72 ? 17.668 -0.796 3.124 1.00 97.88 72 ALA A O 1
ATOM 557 N N . ASN A 1 73 ? 16.484 -2.686 3.310 1.00 98.06 73 ASN A N 1
ATOM 558 C CA . ASN A 1 73 ? 16.309 -2.895 1.879 1.00 98.06 73 ASN A CA 1
ATOM 559 C C . ASN A 1 73 ? 14.832 -3.190 1.590 1.00 98.06 73 ASN A C 1
ATOM 561 O O . ASN A 1 73 ? 14.302 -4.236 1.991 1.00 98.06 73 ASN A O 1
ATOM 565 N N . VAL A 1 74 ? 14.159 -2.233 0.947 1.00 98.19 74 VAL A N 1
ATOM 566 C CA . VAL A 1 74 ? 12.716 -2.263 0.685 1.00 98.19 74 VAL A CA 1
ATOM 567 C C . VAL A 1 74 ? 12.453 -2.121 -0.810 1.00 98.19 74 VAL A C 1
ATOM 569 O O . VAL A 1 74 ? 12.807 -1.120 -1.427 1.00 98.19 74 VAL A O 1
ATOM 572 N N . ILE A 1 75 ? 11.763 -3.108 -1.380 1.00 98.44 75 ILE A N 1
ATOM 573 C CA . ILE A 1 75 ? 11.184 -3.041 -2.720 1.00 98.44 75 ILE A CA 1
ATOM 574 C C . ILE A 1 75 ? 9.727 -2.611 -2.559 1.00 98.44 75 ILE A C 1
ATOM 576 O O . ILE A 1 75 ? 8.880 -3.398 -2.134 1.00 98.44 75 ILE A O 1
ATOM 580 N N . LYS A 1 76 ? 9.459 -1.337 -2.865 1.00 98.38 76 LYS A N 1
ATOM 581 C CA . LYS A 1 76 ? 8.142 -0.707 -2.738 1.00 98.38 76 LYS A CA 1
ATOM 582 C C . LYS A 1 76 ? 7.398 -0.711 -4.072 1.00 98.38 76 LYS A C 1
ATOM 584 O O . LYS A 1 76 ? 7.782 -0.002 -5.001 1.00 98.38 76 LYS A O 1
ATOM 589 N N . LEU A 1 77 ? 6.299 -1.454 -4.140 1.00 98.62 77 LEU A N 1
ATOM 590 C CA . LEU A 1 77 ? 5.388 -1.474 -5.289 1.00 98.62 77 LEU A CA 1
ATOM 591 C C . LEU A 1 77 ? 4.351 -0.346 -5.180 1.00 98.62 77 LEU A C 1
ATOM 593 O O . LEU A 1 77 ? 4.116 0.143 -4.075 1.00 98.62 77 LEU A O 1
ATOM 597 N N . PRO A 1 78 ? 3.724 0.107 -6.281 1.00 98.50 78 PRO A N 1
ATOM 598 C CA . PRO A 1 78 ? 2.601 1.045 -6.211 1.00 98.50 78 PRO A CA 1
ATOM 599 C C . PRO A 1 78 ? 1.464 0.503 -5.329 1.00 98.50 78 PRO A C 1
ATOM 601 O O . PRO A 1 78 ? 1.189 -0.689 -5.357 1.00 98.50 78 PRO A O 1
ATOM 604 N N . ASN A 1 79 ? 0.829 1.373 -4.544 1.00 98.62 79 ASN A N 1
ATOM 605 C CA . ASN A 1 79 ? -0.290 1.034 -3.658 1.00 98.62 79 ASN A CA 1
ATOM 606 C C . ASN A 1 79 ? -1.365 2.129 -3.734 1.00 98.62 79 ASN A C 1
ATOM 608 O O . ASN A 1 79 ? -1.074 3.248 -4.172 1.00 98.62 79 ASN A O 1
ATOM 612 N N . ILE A 1 80 ? -2.571 1.832 -3.255 1.00 98.44 80 ILE A N 1
ATOM 613 C CA . ILE A 1 80 ? -3.688 2.776 -3.239 1.00 98.44 80 ILE A CA 1
ATOM 614 C C . ILE A 1 80 ? -3.435 3.901 -2.223 1.00 98.44 80 ILE A C 1
ATOM 616 O O . ILE A 1 80 ? -3.228 3.660 -1.031 1.00 98.44 80 ILE A O 1
ATOM 620 N N . SER A 1 81 ? -3.538 5.147 -2.694 1.00 98.19 81 SER A N 1
ATOM 621 C CA . SER A 1 81 ? -3.807 6.317 -1.850 1.00 98.19 81 SER A CA 1
ATOM 622 C C . SER A 1 81 ? -5.316 6.543 -1.827 1.00 98.19 81 SER A C 1
ATOM 624 O O . SER A 1 81 ? -5.855 7.166 -2.741 1.00 98.19 81 SER A O 1
ATOM 626 N N . ALA A 1 82 ? -6.003 5.974 -0.838 1.00 97.62 82 ALA A N 1
ATOM 627 C CA . ALA A 1 82 ? -7.448 5.776 -0.925 1.00 97.62 82 ALA A CA 1
ATOM 628 C C . ALA A 1 82 ? -8.217 7.098 -0.896 1.00 97.62 82 ALA A C 1
ATOM 630 O O . ALA A 1 82 ? -8.078 7.896 0.032 1.00 97.62 82 ALA A O 1
ATOM 631 N N . SER A 1 83 ? -9.070 7.303 -1.892 1.00 97.88 83 SER A N 1
ATOM 632 C CA . SER A 1 83 ? -10.178 8.247 -1.771 1.00 97.88 83 SER A CA 1
ATOM 633 C C . SER A 1 83 ? -11.213 7.720 -0.770 1.00 97.88 83 SER A C 1
ATOM 635 O O . SER A 1 83 ? -11.237 6.532 -0.445 1.00 97.88 83 SER A O 1
ATOM 637 N N . GLU A 1 84 ? -12.091 8.596 -0.288 1.00 97.38 84 GLU A N 1
ATOM 638 C CA . GLU A 1 84 ? -13.170 8.200 0.623 1.00 97.38 84 GLU A CA 1
ATOM 639 C C . GLU A 1 84 ? -14.079 7.095 0.037 1.00 97.38 84 GLU A C 1
ATOM 641 O O . GLU A 1 84 ? -14.293 6.104 0.733 1.00 97.38 84 GLU A O 1
ATOM 646 N N . PRO A 1 85 ? -14.522 7.142 -1.240 1.00 98.00 85 PRO A N 1
ATOM 647 C CA . PRO A 1 85 ? -15.296 6.042 -1.823 1.00 98.00 85 PRO A CA 1
ATOM 648 C C . PRO A 1 85 ? -14.544 4.705 -1.864 1.00 98.00 85 PRO A C 1
ATOM 650 O O . PRO A 1 85 ? -15.145 3.661 -1.627 1.00 98.00 85 PRO A O 1
ATOM 653 N N . GLN A 1 86 ? -13.234 4.720 -2.136 1.00 98.44 86 GLN A N 1
ATOM 654 C CA . GLN A 1 86 ? -12.417 3.498 -2.140 1.00 98.44 86 GLN A CA 1
ATOM 655 C C . GLN A 1 86 ? -12.266 2.914 -0.736 1.00 98.44 86 GLN A C 1
ATOM 657 O O . GLN A 1 86 ? -12.333 1.700 -0.569 1.00 98.44 86 GLN A O 1
ATOM 662 N N . LEU A 1 87 ? -12.088 3.770 0.274 1.00 98.44 87 LEU A N 1
ATOM 663 C CA . LEU A 1 87 ? -12.052 3.346 1.668 1.00 98.44 87 LEU A CA 1
ATOM 664 C C . LEU A 1 87 ? -13.372 2.674 2.070 1.00 98.44 87 LEU A C 1
ATOM 666 O O . LEU A 1 87 ? -13.352 1.569 2.599 1.00 98.44 87 LEU A O 1
ATOM 670 N N . VAL A 1 88 ? -14.507 3.314 1.783 1.00 98.44 88 VAL A N 1
ATOM 671 C CA . VAL A 1 88 ? -15.844 2.786 2.108 1.00 98.44 88 VAL A CA 1
ATOM 672 C C . VAL A 1 88 ? -16.101 1.455 1.402 1.00 98.44 88 VAL A C 1
ATOM 674 O O . VAL A 1 88 ? -16.620 0.528 2.018 1.00 98.44 88 VAL A O 1
ATOM 677 N N . ALA A 1 89 ? -15.696 1.328 0.135 1.00 98.69 89 ALA A N 1
ATOM 678 C CA . ALA A 1 89 ? -15.804 0.072 -0.602 1.00 98.69 89 ALA A CA 1
ATOM 679 C C . ALA A 1 89 ? -14.972 -1.051 0.040 1.00 98.69 89 ALA A C 1
ATOM 681 O O . ALA A 1 89 ? -15.481 -2.154 0.213 1.00 98.69 89 ALA A O 1
ATOM 682 N N . ALA A 1 90 ? -13.733 -0.763 0.451 1.00 98.69 90 ALA A N 1
ATOM 683 C CA . ALA A 1 90 ? -12.874 -1.738 1.121 1.00 98.69 90 ALA A CA 1
ATOM 684 C C . ALA A 1 90 ? -13.412 -2.148 2.503 1.00 98.69 90 ALA A C 1
ATOM 686 O O . ALA A 1 90 ? -13.367 -3.324 2.850 1.00 98.69 90 ALA A O 1
ATOM 687 N N . ILE A 1 91 ? -13.952 -1.199 3.282 1.00 98.62 91 ILE A N 1
ATOM 688 C CA . ILE A 1 91 ? -14.619 -1.495 4.561 1.00 98.62 91 ILE A CA 1
ATOM 689 C C . ILE A 1 91 ? -15.790 -2.448 4.324 1.00 98.62 91 ILE A C 1
ATOM 691 O O . ILE A 1 91 ? -15.870 -3.479 4.986 1.00 98.62 91 ILE A O 1
ATOM 695 N N . LYS A 1 92 ? -16.650 -2.140 3.346 1.00 98.81 92 LYS A N 1
ATOM 696 C CA . LYS A 1 92 ? -17.803 -2.975 3.001 1.00 98.81 92 LYS A CA 1
ATOM 697 C C . LYS A 1 92 ? -17.386 -4.388 2.597 1.00 98.81 92 LYS A C 1
ATOM 699 O O . LYS A 1 92 ? -17.955 -5.354 3.088 1.00 98.81 92 LYS A O 1
ATOM 704 N N . GLU A 1 93 ? -16.378 -4.514 1.738 1.00 98.81 93 GLU A N 1
ATOM 705 C CA . GLU A 1 93 ? -15.873 -5.818 1.305 1.00 98.81 93 GLU A CA 1
ATOM 706 C C . GLU A 1 93 ? -15.342 -6.648 2.487 1.00 98.81 93 GLU A C 1
ATOM 708 O O . GLU A 1 93 ? -15.620 -7.842 2.578 1.00 98.81 93 GLU A O 1
ATOM 713 N N . LEU A 1 94 ? -14.630 -6.023 3.429 1.00 98.69 94 LEU A N 1
ATOM 714 C CA . LEU A 1 94 ? -14.171 -6.687 4.651 1.00 98.69 94 LEU A CA 1
ATOM 715 C C . LEU A 1 94 ? -15.342 -7.067 5.573 1.00 98.69 94 LEU A C 1
ATOM 717 O O . LEU A 1 94 ? -15.364 -8.164 6.127 1.00 98.69 94 LEU A O 1
ATOM 721 N N . GLN A 1 95 ? -16.347 -6.209 5.722 1.00 98.69 95 GLN A N 1
ATOM 722 C CA . GLN A 1 95 ? -17.553 -6.541 6.486 1.00 98.69 95 GLN A CA 1
ATOM 723 C C . GLN A 1 95 ? -18.287 -7.748 5.886 1.00 98.69 95 GLN A C 1
ATOM 725 O O . GLN A 1 95 ? -18.666 -8.657 6.624 1.00 98.69 95 GLN A O 1
ATOM 730 N N . ASP A 1 96 ? -18.406 -7.811 4.557 1.00 98.69 96 ASP A N 1
ATOM 731 C CA . ASP A 1 96 ? -19.002 -8.946 3.839 1.00 98.69 96 ASP A CA 1
ATOM 732 C C . ASP A 1 96 ? -18.194 -10.251 4.044 1.00 98.69 96 ASP A C 1
ATOM 734 O O . ASP A 1 96 ? -18.746 -11.349 3.968 1.00 98.69 96 ASP A O 1
ATOM 738 N N . GLN A 1 97 ? -16.899 -10.143 4.370 1.00 98.38 97 GLN A N 1
ATOM 739 C CA . GLN A 1 97 ? -16.020 -11.259 4.752 1.00 98.38 97 GLN A CA 1
ATOM 740 C C . GLN A 1 97 ? -16.064 -11.603 6.256 1.00 98.38 97 GLN A C 1
ATOM 742 O O . GLN A 1 97 ? -15.387 -12.535 6.692 1.00 98.38 97 GLN A O 1
ATOM 747 N N . GLY A 1 98 ? -16.865 -10.894 7.058 1.00 98.06 98 GLY A N 1
ATOM 748 C CA . GLY A 1 98 ? -17.077 -11.180 8.481 1.00 98.06 98 GLY A CA 1
ATOM 749 C C . GLY A 1 98 ? -16.173 -10.411 9.449 1.00 98.06 98 GLY A C 1
ATOM 750 O O . GLY A 1 98 ? -16.107 -10.762 10.629 1.00 98.06 98 GLY A O 1
ATOM 751 N N . TYR A 1 99 ? -15.476 -9.370 8.990 1.00 98.50 99 TYR A N 1
ATOM 752 C CA . TYR A 1 99 ? -14.747 -8.461 9.877 1.00 98.50 99 TYR A CA 1
ATOM 753 C C . TYR A 1 99 ? -15.720 -7.436 10.479 1.00 98.50 99 TYR A C 1
ATOM 755 O O . TYR A 1 99 ? -16.364 -6.686 9.748 1.00 98.50 99 TYR A O 1
ATOM 763 N N . ALA A 1 100 ? -15.818 -7.362 11.811 1.00 97.88 100 ALA A N 1
ATOM 764 C CA . ALA A 1 100 ? -16.765 -6.487 12.519 1.00 97.88 100 ALA A CA 1
ATOM 765 C C . ALA A 1 100 ? -16.314 -5.009 12.572 1.00 97.88 100 ALA A C 1
ATOM 767 O O . ALA A 1 100 ? -16.355 -4.357 13.615 1.00 97.88 100 ALA A O 1
ATOM 768 N N . LEU A 1 101 ? -15.846 -4.484 11.437 1.00 98.25 101 LEU A N 1
ATOM 769 C CA . LEU A 1 101 ? -15.368 -3.113 11.294 1.00 98.25 101 LEU A CA 1
ATOM 770 C C . LEU A 1 101 ? -16.535 -2.114 11.350 1.00 98.25 101 LEU A C 1
ATOM 772 O O . LEU A 1 101 ? -17.575 -2.370 10.737 1.00 98.25 101 LEU A O 1
ATOM 776 N N . PRO A 1 102 ? -16.374 -0.965 12.029 1.00 98.00 102 PRO A N 1
ATOM 777 C CA . PRO A 1 102 ? -17.382 0.088 12.013 1.00 98.00 102 PRO A CA 1
ATOM 778 C C . PRO A 1 102 ? -17.481 0.749 10.630 1.00 98.00 102 PRO A C 1
ATOM 780 O O . PRO A 1 102 ? -16.496 0.854 9.903 1.00 98.00 102 PRO A O 1
ATOM 783 N N . ASP A 1 103 ? -18.663 1.251 10.278 1.00 98.12 103 ASP A N 1
ATOM 784 C CA . ASP A 1 103 ? -18.838 2.035 9.051 1.00 98.12 103 ASP A CA 1
ATOM 785 C C . ASP A 1 103 ? -18.066 3.362 9.109 1.00 98.12 103 ASP A C 1
ATOM 787 O O . ASP A 1 103 ? -17.798 3.907 10.183 1.00 98.12 103 ASP A O 1
ATOM 791 N N . TYR A 1 104 ? -17.747 3.930 7.940 1.00 97.69 104 TYR A N 1
ATOM 792 C CA . TYR A 1 104 ? -17.170 5.273 7.858 1.00 97.69 104 TYR A CA 1
ATOM 793 C C . TYR A 1 104 ? -18.239 6.346 8.147 1.00 97.69 104 TYR A C 1
ATOM 795 O O . TYR A 1 104 ? -19.187 6.489 7.367 1.00 97.69 104 TYR A O 1
ATOM 803 N N . PRO A 1 105 ? -18.101 7.162 9.211 1.00 96.88 105 PRO A N 1
ATOM 804 C CA . PRO A 1 105 ? -19.116 8.148 9.554 1.00 96.88 105 PRO A CA 1
ATOM 805 C C . PRO A 1 105 ? -18.885 9.458 8.786 1.00 96.88 105 PRO A C 1
ATOM 807 O O . PRO A 1 105 ? -18.015 10.271 9.114 1.00 96.88 105 PRO A O 1
ATOM 810 N N . TYR A 1 106 ? -19.718 9.703 7.771 1.00 94.50 106 TYR A N 1
ATOM 811 C CA . TYR A 1 106 ? -19.653 10.914 6.940 1.00 94.50 106 TYR A CA 1
ATOM 812 C C . TYR A 1 106 ? -19.871 12.212 7.732 1.00 94.50 106 TYR A C 1
ATOM 814 O O . TYR A 1 106 ? -19.295 13.253 7.408 1.00 94.50 106 TYR A O 1
ATOM 822 N N . SER A 1 107 ? -20.701 12.172 8.773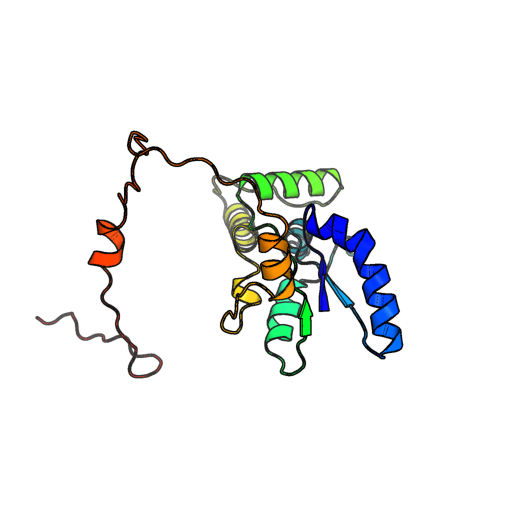 1.00 95.44 107 SER A N 1
ATOM 823 C CA . SER A 1 107 ? -21.041 13.321 9.622 1.00 95.44 107 SER A CA 1
ATOM 824 C C . SER A 1 107 ? -21.108 12.879 11.088 1.00 95.44 107 SER A C 1
ATOM 826 O O . SER A 1 107 ? -22.203 12.680 11.606 1.00 95.44 107 SER A O 1
ATOM 828 N N . PRO A 1 108 ? -19.947 12.670 11.740 1.00 95.69 108 PRO A N 1
ATOM 829 C CA . PRO A 1 108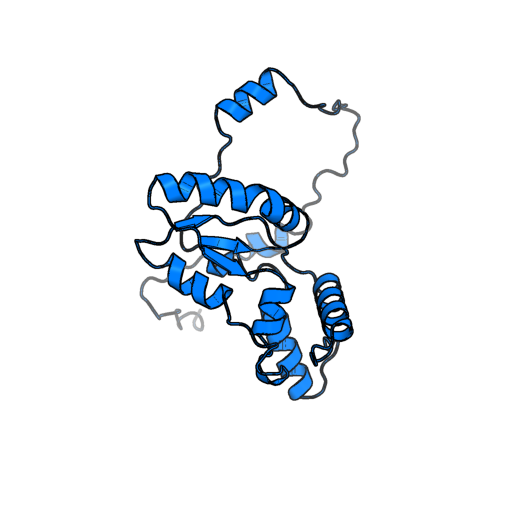 ? -19.884 12.137 13.093 1.00 95.69 108 PRO A CA 1
ATOM 830 C C . PRO A 1 108 ? -20.451 13.147 14.094 1.00 95.69 108 PRO A C 1
ATOM 832 O O . PRO A 1 108 ? -20.095 14.328 14.087 1.00 95.69 108 PRO A O 1
ATOM 835 N N . SER A 1 109 ? -21.319 12.660 14.969 1.00 95.69 109 SER A N 1
ATOM 836 C CA . SER A 1 109 ? -22.050 13.419 15.979 1.00 95.69 109 SER A CA 1
ATOM 837 C C . SER A 1 109 ? -21.625 13.039 17.398 1.00 95.69 109 SER A C 1
ATOM 839 O O . SER A 1 109 ? -21.506 13.922 18.252 1.00 95.69 109 SER A O 1
ATOM 841 N N . THR A 1 110 ? -21.307 11.762 17.633 1.00 97.56 110 THR A N 1
ATOM 842 C CA . THR A 1 110 ? -20.810 11.268 18.926 1.00 97.56 110 THR A CA 1
ATOM 843 C C . THR A 1 110 ? -19.284 11.248 18.979 1.00 97.56 110 THR A C 1
ATOM 845 O O . THR A 1 110 ? -18.599 11.373 17.958 1.00 97.56 110 THR A O 1
ATOM 848 N N . ASP A 1 111 ? -18.723 11.121 20.179 1.00 97.00 111 ASP A N 1
ATOM 849 C CA . ASP A 1 111 ? -17.270 11.066 20.344 1.00 97.00 111 ASP A CA 1
ATOM 850 C C . ASP A 1 111 ? -16.691 9.740 19.830 1.00 97.00 111 ASP A C 1
ATOM 852 O O . ASP A 1 111 ? -15.589 9.721 19.280 1.00 97.00 111 ASP A O 1
ATOM 856 N N . GLU A 1 112 ? -17.469 8.659 19.885 1.00 95.44 112 GLU A N 1
ATOM 857 C CA . GLU A 1 112 ? -17.136 7.370 19.281 1.00 95.44 112 GLU A CA 1
ATOM 858 C C . GLU A 1 112 ? -17.064 7.478 17.752 1.00 95.44 112 GLU A C 1
ATOM 860 O O . GLU A 1 112 ? -16.074 7.059 17.153 1.00 95.44 112 GLU A O 1
ATOM 865 N N . GLU A 1 113 ? -18.055 8.106 17.108 1.00 97.19 113 GLU A N 1
ATOM 866 C CA . GLU A 1 113 ? -18.050 8.309 15.652 1.00 97.19 113 GLU A CA 1
ATOM 867 C C . GLU A 1 113 ? -16.872 9.189 15.211 1.00 97.19 113 GLU A C 1
ATOM 869 O O . GLU A 1 113 ? -16.220 8.914 14.201 1.00 97.19 113 GLU A O 1
ATOM 874 N N . LYS A 1 114 ? -16.549 10.238 15.980 1.00 97.88 114 LYS A N 1
ATOM 875 C CA . LYS A 1 114 ? -15.371 11.079 15.713 1.00 97.88 114 LYS A CA 1
ATOM 876 C C . LYS A 1 114 ? -14.076 10.279 15.842 1.00 97.88 114 LYS A C 1
ATOM 878 O O . LYS A 1 114 ? -13.189 10.448 15.007 1.00 97.88 114 LYS A O 1
ATOM 883 N N . ALA A 1 115 ? -13.965 9.408 16.846 1.00 97.50 115 ALA A N 1
ATOM 884 C CA . ALA A 1 115 ? -12.794 8.558 17.038 1.00 97.50 115 ALA A CA 1
ATOM 885 C C . ALA A 1 115 ? -12.624 7.549 15.890 1.00 97.50 115 ALA A C 1
ATOM 887 O O . ALA A 1 115 ? -11.522 7.410 15.355 1.00 97.50 115 ALA A O 1
ATOM 888 N N . VAL A 1 116 ? -13.713 6.908 15.450 1.00 97.94 116 VAL A N 1
ATOM 889 C CA . VAL A 1 116 ? -13.716 6.011 14.281 1.00 97.94 116 VAL A CA 1
ATOM 890 C C . VAL A 1 116 ? -13.299 6.761 13.017 1.00 97.94 116 VAL A C 1
ATOM 892 O O . VAL A 1 116 ? -12.418 6.302 12.288 1.00 97.94 116 VAL A O 1
ATOM 895 N N . ARG A 1 117 ? -13.870 7.950 12.772 1.00 97.44 117 ARG A N 1
ATOM 896 C CA . ARG A 1 117 ? -13.485 8.778 11.623 1.00 97.44 117 ARG A CA 1
ATOM 897 C C . ARG A 1 117 ? -12.007 9.128 11.649 1.00 97.44 117 ARG A C 1
ATOM 899 O O . ARG A 1 117 ? -11.339 8.993 10.631 1.00 97.44 117 ARG A O 1
ATOM 906 N N . ALA A 1 118 ? -11.508 9.571 12.802 1.00 97.56 118 ALA A N 1
ATOM 907 C CA . ALA A 1 118 ? -10.119 9.974 12.962 1.00 97.56 118 ALA A CA 1
ATOM 908 C C . ALA A 1 118 ? -9.166 8.819 12.638 1.00 97.56 118 ALA A C 1
ATOM 910 O O . ALA A 1 118 ? -8.190 9.030 11.924 1.00 97.56 118 ALA A O 1
ATOM 911 N N . LYS A 1 119 ? -9.484 7.597 13.088 1.00 97.62 119 LYS A N 1
ATOM 912 C CA . LYS A 1 119 ? -8.746 6.381 12.725 1.00 97.62 119 LYS A CA 1
ATOM 913 C C . LYS A 1 119 ? -8.757 6.130 11.217 1.00 97.62 119 LYS A C 1
ATOM 915 O O . LYS A 1 119 ? -7.705 5.959 10.618 1.00 97.62 119 LYS A O 1
ATOM 920 N N . TYR A 1 120 ? -9.919 6.156 10.573 1.00 98.25 120 TYR A N 1
ATOM 921 C CA . TYR A 1 120 ? -10.002 5.960 9.123 1.00 98.25 120 TYR A CA 1
ATOM 922 C C . TYR A 1 120 ? -9.291 7.049 8.312 1.00 98.25 120 TYR A C 1
ATOM 924 O O . TYR A 1 120 ? -8.706 6.777 7.259 1.00 98.25 120 TYR A O 1
ATOM 932 N N . ASP A 1 121 ? -9.301 8.281 8.811 1.00 96.75 121 ASP A N 1
ATOM 933 C CA . ASP A 1 121 ? -8.655 9.413 8.165 1.00 96.75 121 ASP A CA 1
ATOM 934 C C . ASP A 1 121 ? -7.116 9.301 8.176 1.00 96.75 121 ASP A C 1
ATOM 936 O O . ASP A 1 121 ? -6.479 9.909 7.317 1.00 96.75 121 ASP A O 1
ATOM 940 N N . THR A 1 122 ? -6.509 8.483 9.052 1.00 96.88 122 THR A N 1
ATOM 941 C CA . THR A 1 122 ? -5.067 8.157 8.971 1.00 96.88 122 THR A CA 1
ATOM 942 C C . THR A 1 122 ? -4.748 7.141 7.870 1.00 96.88 122 THR A C 1
ATOM 944 O O . THR A 1 122 ? -3.616 7.082 7.388 1.00 96.88 122 THR A O 1
ATOM 947 N N . VAL A 1 123 ? -5.739 6.350 7.445 1.00 96.25 123 VAL A N 1
ATOM 948 C CA . VAL A 1 123 ? -5.592 5.292 6.435 1.00 96.25 123 VAL A CA 1
ATOM 949 C C . VAL A 1 123 ? -5.839 5.825 5.021 1.00 96.25 123 VAL A C 1
ATOM 951 O O . VAL A 1 123 ? -5.222 5.348 4.059 1.00 96.25 123 VAL A O 1
ATOM 954 N N . LYS A 1 124 ? -6.735 6.806 4.864 1.00 90.12 124 LYS A N 1
ATOM 955 C CA . LYS A 1 124 ? -7.058 7.394 3.557 1.00 90.12 124 LYS A CA 1
ATOM 956 C C . LYS A 1 124 ? -5.949 8.319 3.039 1.00 90.12 124 LYS A C 1
ATOM 958 O O . LYS A 1 124 ? -5.074 8.774 3.769 1.00 90.12 124 LYS A O 1
ATOM 963 N N . GLY A 1 125 ? -5.998 8.632 1.749 1.00 95.31 125 GLY A N 1
ATOM 964 C CA . GLY A 1 125 ? -4.999 9.467 1.091 1.00 95.31 125 GLY A CA 1
ATOM 965 C C . GLY A 1 125 ? -3.620 8.806 1.042 1.00 95.31 125 GLY A C 1
ATOM 966 O O . GLY A 1 125 ? -3.488 7.583 1.076 1.00 95.31 125 GLY A O 1
ATOM 967 N N . SER A 1 126 ? -2.569 9.619 0.919 1.00 95.88 126 SER A N 1
ATOM 968 C CA . SER A 1 126 ? -1.191 9.124 0.814 1.00 95.88 126 SER A CA 1
ATOM 969 C C . SER A 1 126 ? -0.601 8.801 2.193 1.00 95.88 126 SER A C 1
ATOM 971 O O . SER A 1 126 ? 0.351 9.453 2.612 1.00 95.88 126 SER A O 1
ATOM 973 N N . ALA A 1 127 ? -1.126 7.782 2.874 1.00 96.81 127 ALA A N 1
ATOM 974 C CA . ALA A 1 127 ? -0.651 7.355 4.195 1.00 96.81 127 ALA A CA 1
ATOM 975 C C . ALA A 1 127 ? 0.730 6.666 4.160 1.00 96.81 127 ALA A C 1
ATOM 977 O O . ALA A 1 127 ? 1.534 6.814 5.072 1.00 96.81 127 ALA A O 1
ATOM 978 N N . VAL A 1 128 ? 1.036 5.932 3.084 1.00 98.44 128 VAL A N 1
ATOM 979 C CA . VAL A 1 128 ? 2.236 5.076 3.021 1.00 98.44 128 VAL A CA 1
ATOM 980 C C . VAL A 1 128 ? 3.510 5.854 2.680 1.00 98.44 128 VAL A C 1
ATOM 982 O O . VAL A 1 128 ? 4.540 5.691 3.326 1.00 98.44 128 VAL A O 1
ATOM 985 N N . ASN A 1 129 ? 3.480 6.691 1.639 1.00 97.62 129 ASN A N 1
ATOM 986 C CA . ASN A 1 129 ? 4.701 7.340 1.144 1.00 97.62 129 ASN A CA 1
ATOM 987 C C . ASN A 1 129 ? 5.394 8.248 2.177 1.00 97.62 129 ASN A C 1
ATOM 989 O O . ASN A 1 129 ? 6.620 8.195 2.221 1.00 97.62 129 ASN A O 1
ATOM 993 N N . PRO A 1 130 ? 4.681 9.054 2.989 1.00 97.81 130 PRO A N 1
ATOM 994 C CA . PRO A 1 130 ? 5.310 9.874 4.023 1.00 97.81 130 PRO A CA 1
ATOM 995 C C . PRO A 1 130 ? 6.051 9.055 5.079 1.00 97.81 130 PRO A C 1
ATOM 997 O O . PRO A 1 130 ? 7.032 9.540 5.614 1.00 97.81 130 PRO A O 1
ATOM 1000 N N . VAL A 1 131 ? 5.610 7.821 5.342 1.00 98.06 131 VAL A N 1
ATOM 1001 C CA . VAL A 1 131 ? 6.239 6.919 6.320 1.00 98.06 131 VAL A CA 1
ATOM 1002 C C . VAL A 1 131 ? 7.495 6.253 5.752 1.00 98.06 131 VAL A C 1
ATOM 1004 O O . VAL A 1 131 ? 8.448 6.004 6.477 1.00 98.06 131 VAL A O 1
ATOM 1007 N N . LEU A 1 132 ? 7.505 5.929 4.454 1.00 98.00 132 LEU A N 1
ATOM 1008 C CA . LEU A 1 132 ? 8.605 5.164 3.850 1.00 98.00 132 LEU A CA 1
ATOM 1009 C C . LEU A 1 132 ? 9.709 6.033 3.230 1.00 98.00 132 LEU A C 1
ATOM 1011 O O . LEU A 1 132 ? 10.782 5.521 2.912 1.00 98.00 132 LEU A O 1
ATOM 1015 N N . ARG A 1 133 ? 9.451 7.323 2.981 1.00 97.25 133 ARG A N 1
ATOM 1016 C CA . ARG A 1 133 ? 10.380 8.225 2.280 1.00 97.25 133 ARG A CA 1
ATOM 1017 C C . ARG A 1 133 ? 11.244 9.020 3.255 1.00 97.25 133 ARG A C 1
ATOM 1019 O O . ARG A 1 133 ? 11.185 10.243 3.289 1.00 97.25 133 ARG A O 1
ATOM 1026 N N . GLU A 1 134 ? 12.128 8.317 3.947 1.00 97.00 134 GLU A N 1
ATOM 1027 C CA . GLU A 1 134 ? 13.153 8.895 4.834 1.00 97.00 134 GLU A CA 1
ATOM 1028 C C . GLU A 1 134 ? 14.401 9.385 4.062 1.00 97.00 134 GLU A C 1
ATOM 1030 O O . GLU A 1 134 ? 15.527 9.378 4.554 1.00 97.00 134 GLU A O 1
ATOM 1035 N N . GLY A 1 135 ? 14.217 9.783 2.800 1.00 95.56 135 GLY A N 1
ATOM 1036 C CA . GLY A 1 135 ? 15.285 10.203 1.902 1.00 95.56 135 GLY A CA 1
ATOM 1037 C C . GLY A 1 135 ? 14.760 10.884 0.639 1.00 95.56 135 GLY A C 1
ATOM 1038 O O . GLY A 1 135 ? 13.562 10.898 0.354 1.00 95.56 135 GLY A O 1
ATOM 1039 N N . ASN A 1 136 ? 15.681 11.454 -0.137 1.00 97.19 136 ASN A N 1
ATOM 1040 C CA . ASN A 1 136 ? 15.361 12.124 -1.398 1.00 97.19 136 ASN A CA 1
ATOM 1041 C C . ASN A 1 136 ? 15.114 11.122 -2.538 1.00 97.19 136 ASN A C 1
ATOM 1043 O O . ASN A 1 136 ? 15.466 9.947 -2.457 1.00 97.19 136 ASN A O 1
ATOM 1047 N N . SER A 1 137 ? 14.521 11.599 -3.633 1.00 96.81 137 SER A N 1
ATOM 1048 C CA . SER A 1 137 ? 14.200 10.765 -4.796 1.00 96.81 137 SER A CA 1
ATOM 1049 C C . SER A 1 137 ? 15.243 10.908 -5.911 1.00 96.81 137 SER A C 1
ATOM 1051 O O . SER A 1 137 ? 15.442 12.007 -6.422 1.00 96.81 137 SER A O 1
ATOM 1053 N N . ASP A 1 138 ? 15.842 9.791 -6.342 1.00 96.88 138 ASP A N 1
ATOM 1054 C CA . ASP A 1 138 ? 16.480 9.660 -7.664 1.00 96.88 138 ASP A CA 1
ATOM 1055 C C . ASP A 1 138 ? 15.509 8.935 -8.609 1.00 96.88 138 ASP A C 1
ATOM 1057 O O . ASP A 1 138 ? 15.235 7.743 -8.446 1.00 96.88 138 ASP A O 1
ATOM 1061 N N . ARG A 1 139 ? 14.950 9.656 -9.590 1.00 97.50 139 ARG A N 1
ATOM 1062 C CA . ARG A 1 139 ? 14.012 9.105 -10.577 1.00 97.50 139 ARG A CA 1
ATOM 1063 C C . ARG A 1 139 ? 14.490 9.408 -11.991 1.00 97.50 139 ARG A C 1
ATOM 1065 O O . ARG A 1 139 ? 14.460 10.550 -12.440 1.00 97.50 139 ARG A O 1
ATOM 1072 N N . ARG A 1 140 ? 14.858 8.358 -12.726 1.00 97.25 140 ARG A N 1
ATOM 1073 C CA . ARG A 1 140 ? 15.352 8.441 -14.108 1.00 97.25 140 ARG A CA 1
ATOM 1074 C C . ARG A 1 140 ? 14.994 7.198 -14.914 1.00 97.25 140 ARG A C 1
ATOM 1076 O O . ARG A 1 140 ? 14.859 6.108 -14.364 1.00 97.25 140 ARG A O 1
ATOM 1083 N N . ALA A 1 141 ? 14.855 7.351 -16.228 1.00 97.12 141 ALA A N 1
ATOM 1084 C CA . ALA A 1 141 ? 14.653 6.216 -17.123 1.00 97.12 141 ALA A CA 1
ATOM 1085 C C . ALA A 1 141 ? 15.958 5.418 -17.284 1.00 97.12 141 ALA A C 1
ATOM 1087 O O . ALA A 1 141 ? 17.021 5.994 -17.523 1.00 97.12 141 ALA A O 1
ATOM 1088 N N . ALA A 1 142 ? 15.882 4.088 -17.197 1.00 97.38 142 ALA A N 1
ATOM 1089 C CA . ALA A 1 142 ? 17.030 3.225 -17.459 1.00 97.38 142 ALA A CA 1
ATOM 1090 C C . ALA A 1 142 ? 17.451 3.293 -18.940 1.00 97.38 142 ALA A C 1
ATOM 1092 O O . ALA A 1 142 ? 16.611 3.390 -19.839 1.00 97.38 142 ALA A O 1
ATOM 1093 N N . ALA A 1 143 ? 18.755 3.183 -19.213 1.00 98.12 143 ALA A N 1
ATOM 1094 C CA . ALA A 1 143 ? 19.297 3.305 -20.570 1.00 98.12 143 ALA A CA 1
ATOM 1095 C C . ALA A 1 143 ? 18.701 2.275 -21.550 1.00 98.12 143 ALA A C 1
ATOM 1097 O O . ALA A 1 143 ? 18.399 2.616 -22.693 1.00 98.12 143 ALA A O 1
ATOM 1098 N N . ALA A 1 144 ? 18.486 1.034 -21.098 1.00 98.25 144 ALA A N 1
ATOM 1099 C CA . ALA A 1 144 ? 17.848 -0.011 -21.898 1.00 98.25 144 ALA A CA 1
ATOM 1100 C C . ALA A 1 144 ? 16.399 0.348 -22.271 1.00 98.25 144 ALA A C 1
ATOM 1102 O O . ALA A 1 144 ? 16.019 0.219 -23.431 1.00 98.25 144 ALA A O 1
ATOM 1103 N N . VAL A 1 145 ? 15.626 0.891 -21.321 1.00 97.81 145 VAL A N 1
ATOM 1104 C CA . VAL A 1 145 ? 14.244 1.347 -21.556 1.00 97.81 145 VAL A CA 1
ATOM 1105 C C . VAL A 1 145 ? 14.222 2.486 -22.577 1.00 97.81 145 VAL A C 1
ATOM 1107 O O . VAL A 1 145 ? 13.418 2.464 -23.507 1.00 97.81 145 VAL A O 1
ATOM 1110 N N . LYS A 1 146 ? 15.146 3.452 -22.471 1.00 97.56 146 LYS A N 1
ATOM 1111 C CA . LYS A 1 146 ? 15.246 4.554 -23.439 1.00 97.56 146 LYS A CA 1
ATOM 1112 C C . LYS A 1 146 ? 15.594 4.056 -24.845 1.00 9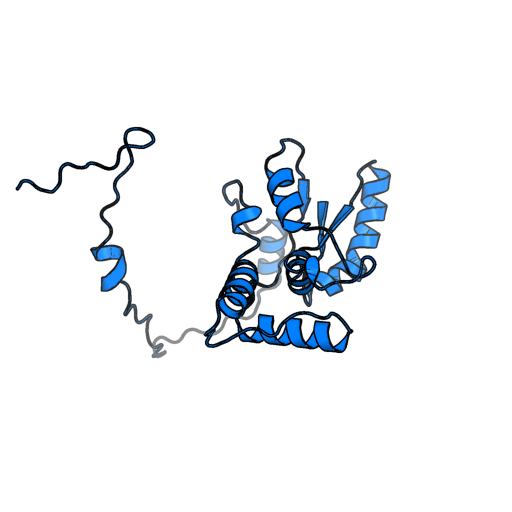7.56 146 LYS A C 1
ATOM 1114 O O . LYS A 1 146 ? 14.946 4.477 -25.799 1.00 97.56 146 LYS A O 1
ATOM 1119 N N . LYS A 1 147 ? 16.573 3.151 -24.977 1.00 98.25 147 LYS A N 1
ATOM 1120 C CA . LYS A 1 147 ? 16.943 2.538 -26.267 1.00 98.25 147 LYS A CA 1
ATOM 1121 C C . LYS A 1 147 ? 15.776 1.761 -26.878 1.00 98.25 147 LYS A C 1
ATOM 1123 O O . LYS A 1 147 ? 15.509 1.914 -28.065 1.00 98.25 147 LYS A O 1
ATOM 1128 N N . PHE A 1 148 ? 15.050 0.989 -26.068 1.00 98.38 148 PHE A N 1
ATOM 1129 C CA . PHE A 1 148 ? 13.866 0.261 -26.520 1.00 98.38 148 PHE A CA 1
ATOM 1130 C C . PHE A 1 148 ? 12.779 1.207 -27.042 1.00 98.38 148 PHE A C 1
ATOM 1132 O O . PHE A 1 148 ? 12.256 0.974 -28.125 1.00 98.38 148 PHE A O 1
ATOM 1139 N N . ALA A 1 149 ? 12.490 2.298 -26.326 1.00 98.00 149 ALA A N 1
ATOM 1140 C CA . ALA A 1 149 ? 11.509 3.296 -26.753 1.00 98.00 149 ALA A CA 1
ATOM 1141 C C . ALA A 1 149 ? 11.920 4.043 -28.036 1.00 98.00 149 ALA A C 1
ATOM 1143 O O . ALA A 1 149 ? 11.056 4.454 -28.800 1.00 98.00 149 ALA A O 1
ATOM 1144 N N . MET A 1 150 ? 13.224 4.219 -28.290 1.00 97.31 150 MET A N 1
ATOM 1145 C CA . MET A 1 150 ? 13.717 4.785 -29.555 1.00 97.31 150 MET A CA 1
ATOM 1146 C C . MET A 1 150 ? 13.542 3.817 -30.729 1.00 97.31 150 MET A C 1
ATOM 1148 O O . MET A 1 150 ? 13.215 4.253 -31.826 1.00 97.31 150 MET A O 1
ATOM 1152 N N . ALA A 1 151 ? 13.754 2.517 -30.502 1.00 98.25 151 ALA A N 1
ATOM 1153 C CA . ALA A 1 151 ? 13.554 1.483 -31.519 1.00 98.25 151 ALA A CA 1
ATOM 1154 C C . ALA A 1 151 ? 12.068 1.147 -31.748 1.00 98.25 151 ALA A C 1
ATOM 1156 O O . ALA A 1 151 ? 11.699 0.703 -32.829 1.00 98.25 151 ALA A O 1
ATOM 1157 N N . ASN A 1 152 ? 11.225 1.368 -30.737 1.00 97.88 152 ASN A N 1
ATOM 1158 C CA . ASN A 1 152 ? 9.793 1.078 -30.741 1.00 97.88 152 ASN A CA 1
ATOM 1159 C C . ASN A 1 152 ? 9.025 2.329 -30.281 1.00 97.88 152 ASN A C 1
ATOM 1161 O O . ASN A 1 152 ? 8.544 2.371 -29.142 1.00 97.88 152 ASN A O 1
ATOM 1165 N N . PRO A 1 153 ? 8.957 3.383 -31.116 1.00 95.88 153 PRO A N 1
ATOM 1166 C CA . PRO A 1 153 ? 8.288 4.617 -30.738 1.00 95.88 153 PRO A CA 1
ATOM 1167 C C . PRO A 1 153 ? 6.804 4.350 -30.480 1.00 95.88 153 PRO A C 1
ATOM 1169 O O . PRO A 1 153 ? 6.096 3.780 -31.312 1.00 95.88 153 PRO A O 1
ATOM 1172 N N . HIS A 1 154 ? 6.327 4.764 -29.309 1.00 96.12 154 HIS A N 1
ATOM 1173 C CA . HIS A 1 154 ? 4.901 4.752 -29.011 1.00 96.12 154 HIS A CA 1
ATOM 1174 C C . HIS A 1 154 ? 4.201 5.868 -29.789 1.00 96.12 154 HIS A C 1
ATOM 1176 O O . HIS A 1 154 ? 4.827 6.842 -30.213 1.00 96.12 154 HIS A O 1
ATOM 1182 N N . ARG A 1 155 ? 2.888 5.723 -29.986 1.00 96.06 155 ARG A N 1
ATOM 1183 C CA . ARG A 1 155 ? 2.093 6.728 -30.695 1.00 96.06 155 ARG A CA 1
ATOM 1184 C C . ARG A 1 155 ? 2.136 8.046 -29.928 1.00 96.06 155 ARG A C 1
ATOM 1186 O O . ARG A 1 155 ? 1.804 8.082 -28.747 1.00 96.06 155 ARG A O 1
ATOM 1193 N N . MET A 1 156 ? 2.498 9.108 -30.632 1.00 95.00 156 MET A N 1
ATOM 1194 C CA . MET A 1 156 ? 2.385 10.483 -30.166 1.00 95.00 156 MET A CA 1
ATOM 1195 C C . MET A 1 156 ? 1.269 11.136 -30.976 1.00 95.00 156 MET A C 1
ATOM 1197 O O . MET A 1 156 ? 1.281 11.040 -32.202 1.00 95.00 156 MET A O 1
ATOM 1201 N N . GLY A 1 157 ? 0.286 11.738 -30.305 1.00 90.31 157 GLY A N 1
ATOM 1202 C CA . GLY A 1 157 ? -0.769 12.482 -30.994 1.00 90.31 157 GLY A CA 1
ATOM 1203 C C . GLY A 1 157 ? -0.187 13.678 -31.747 1.00 90.31 157 GLY A C 1
ATOM 1204 O O . GLY A 1 157 ? 0.752 14.312 -31.259 1.00 90.31 157 GLY A O 1
ATOM 1205 N N . GLU A 1 158 ? -0.729 13.975 -32.927 1.00 90.94 158 GLU A N 1
ATOM 1206 C CA . GLU A 1 158 ? -0.374 15.192 -33.655 1.00 90.94 158 GLU A CA 1
ATOM 1207 C C . GLU A 1 158 ? -0.865 16.418 -32.886 1.00 90.94 158 GLU A C 1
ATOM 1209 O O . GLU A 1 158 ? -1.999 16.463 -32.409 1.00 90.94 158 GLU A O 1
ATOM 1214 N N . TRP A 1 159 ? 0.004 17.416 -32.771 1.00 88.62 159 TRP A N 1
ATOM 1215 C CA . TRP A 1 159 ? -0.342 18.709 -32.201 1.00 88.62 159 TRP A CA 1
ATOM 1216 C C . TRP A 1 159 ? -0.634 19.685 -33.341 1.00 88.62 159 TRP A C 1
ATOM 1218 O O . TRP A 1 159 ? 0.247 19.958 -34.155 1.00 88.62 159 TRP A O 1
ATOM 1228 N N . SER A 1 160 ? -1.861 20.212 -33.397 1.00 88.69 160 SER A N 1
ATOM 1229 C CA . SER A 1 160 ? -2.250 21.270 -34.339 1.00 88.69 160 SER A CA 1
ATOM 1230 C C . SER A 1 160 ? -2.111 22.644 -33.685 1.00 88.69 160 SER A C 1
ATOM 1232 O O . SER A 1 160 ? -2.467 22.809 -32.516 1.00 88.69 160 SER A O 1
ATOM 1234 N N . SER A 1 161 ? -1.656 23.646 -34.440 1.00 87.50 161 SER A N 1
ATOM 1235 C CA . SER A 1 161 ? -1.662 25.051 -34.002 1.00 87.50 161 SER A CA 1
ATOM 1236 C C . SER A 1 161 ? -3.066 25.593 -33.737 1.00 87.50 161 SER A C 1
ATOM 1238 O O . SER A 1 161 ? -3.212 26.548 -32.981 1.00 87.50 161 SER A O 1
ATOM 1240 N N . ASP A 1 162 ? -4.087 24.965 -34.322 1.00 85.81 162 ASP A N 1
ATOM 1241 C CA . ASP A 1 162 ? -5.490 25.358 -34.171 1.00 85.81 162 ASP A CA 1
ATOM 1242 C C . ASP A 1 162 ? -6.150 24.704 -32.943 1.00 85.81 162 ASP A C 1
ATOM 1244 O O . ASP A 1 162 ? -7.345 24.880 -32.701 1.00 85.81 162 ASP A O 1
ATOM 1248 N N . THR A 1 163 ? -5.387 23.933 -32.155 1.00 78.25 163 THR A N 1
ATOM 1249 C CA . THR A 1 163 ? -5.890 23.282 -30.940 1.00 78.25 163 THR A CA 1
ATOM 1250 C C . THR A 1 163 ? -6.206 24.352 -29.895 1.00 78.25 163 THR A C 1
ATOM 1252 O O . THR A 1 163 ? -5.310 24.870 -29.229 1.00 78.25 163 THR A O 1
ATOM 1255 N N . GLN A 1 164 ? -7.489 24.672 -29.722 1.00 73.75 164 GLN A N 1
ATOM 1256 C CA . GLN A 1 164 ? -7.978 25.385 -28.543 1.00 73.75 164 GLN A CA 1
ATOM 1257 C C . GLN A 1 164 ? -8.024 24.409 -27.369 1.00 73.75 164 GLN A C 1
ATOM 1259 O O . GLN A 1 164 ? -9.079 23.900 -26.996 1.00 73.75 164 GLN A O 1
ATOM 1264 N N . ASP A 1 165 ? -6.855 24.120 -26.805 1.00 69.12 165 ASP A N 1
ATOM 1265 C CA . ASP A 1 165 ? -6.802 23.575 -25.457 1.00 69.12 165 ASP A CA 1
ATOM 1266 C C . ASP A 1 165 ? -7.248 24.688 -24.501 1.00 69.12 165 ASP A C 1
ATOM 1268 O O . ASP A 1 165 ? -6.906 25.860 -24.705 1.00 69.12 165 ASP A O 1
ATOM 1272 N N . GLN A 1 166 ? -8.030 24.355 -23.475 1.00 62.62 166 GLN A N 1
ATOM 1273 C CA . GLN A 1 166 ? -8.288 25.301 -22.394 1.00 62.62 166 GLN A CA 1
ATOM 1274 C C . GLN A 1 166 ? -6.973 25.435 -21.635 1.00 62.62 166 GLN A C 1
ATOM 1276 O O . GLN A 1 166 ? -6.748 24.722 -20.661 1.00 62.62 166 GLN A O 1
ATOM 1281 N N . GLY A 1 167 ? -6.062 26.267 -22.158 1.00 64.00 167 GLY A N 1
ATOM 1282 C CA . GLY A 1 167 ? -4.706 26.415 -21.646 1.00 64.00 167 GLY A CA 1
ATOM 1283 C C . GLY A 1 167 ? -4.730 26.485 -20.126 1.00 64.00 167 GLY A C 1
ATOM 1284 O O . GLY A 1 167 ? -5.646 27.090 -19.578 1.00 64.00 167 GLY A O 1
ATOM 1285 N N . LEU A 1 168 ? -3.769 25.823 -19.470 1.00 65.75 168 LEU A N 1
ATOM 1286 C CA . LEU A 1 168 ? -3.724 25.615 -18.016 1.00 65.75 168 LEU A CA 1
ATOM 1287 C C . LEU A 1 168 ? -4.235 26.839 -17.238 1.00 65.75 168 LEU A C 1
ATOM 1289 O O . LEU A 1 168 ? -3.504 27.802 -17.000 1.00 65.75 168 LEU A O 1
ATOM 1293 N N . GLY A 1 169 ? -5.513 26.795 -16.859 1.00 63.50 169 GLY A N 1
ATOM 1294 C CA . GLY A 1 169 ? -6.165 27.837 -16.087 1.00 63.50 169 GLY A CA 1
ATOM 1295 C C . GLY A 1 169 ? -5.711 27.730 -14.643 1.00 63.50 169 GLY A C 1
ATOM 1296 O O . GLY A 1 169 ? -6.305 27.003 -13.853 1.00 63.50 169 GLY A O 1
ATOM 1297 N N . ASP A 1 170 ? -4.637 28.428 -14.293 1.00 62.75 170 ASP A N 1
ATOM 1298 C CA . ASP A 1 170 ? -4.121 28.453 -12.927 1.00 62.75 170 ASP A CA 1
ATOM 1299 C C . ASP A 1 170 ? -4.933 29.447 -12.077 1.00 62.75 170 ASP A C 1
ATOM 1301 O O . ASP A 1 170 ? -4.527 30.579 -11.819 1.00 62.75 170 ASP A O 1
ATOM 1305 N N . VAL A 1 171 ? -6.134 29.032 -11.659 1.00 58.78 171 VAL A N 1
ATOM 1306 C CA . VAL A 1 171 ? -7.007 29.822 -10.765 1.00 58.78 171 VAL A CA 1
ATOM 1307 C C . VAL A 1 171 ? -6.428 29.884 -9.332 1.00 58.78 171 VAL A C 1
ATOM 1309 O O . VAL A 1 171 ?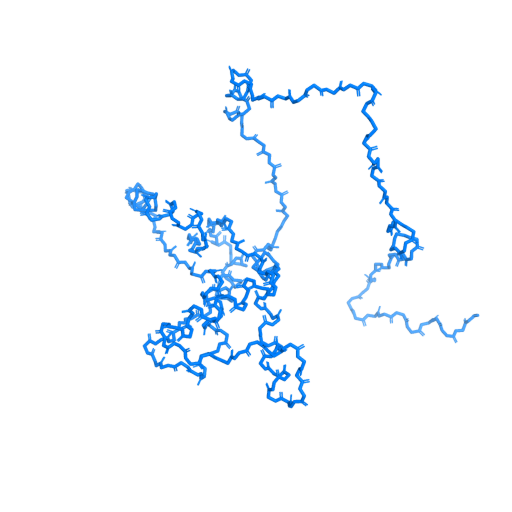 -6.881 30.673 -8.505 1.00 58.78 171 VAL A O 1
ATOM 1312 N N . GLY A 1 172 ? -5.393 29.085 -9.026 1.00 51.34 172 GLY A N 1
ATOM 1313 C CA . GLY A 1 172 ? -4.840 28.896 -7.681 1.00 51.34 172 GLY A CA 1
ATOM 1314 C C . GLY A 1 172 ? -3.519 29.616 -7.387 1.00 51.34 172 GLY A C 1
ATOM 1315 O O . GLY A 1 172 ? -3.220 29.855 -6.214 1.00 51.34 172 GLY A O 1
ATOM 1316 N N . ARG A 1 173 ? -2.743 30.022 -8.407 1.00 49.31 173 ARG A N 1
ATOM 1317 C CA . ARG A 1 173 ? -1.423 30.666 -8.218 1.00 49.31 173 ARG A CA 1
ATOM 1318 C C . ARG A 1 173 ? -1.449 31.911 -7.332 1.00 49.31 173 ARG A C 1
ATOM 1320 O O . ARG A 1 173 ? -0.476 32.188 -6.636 1.00 49.31 173 ARG A O 1
ATOM 1327 N N . ARG A 1 174 ? -2.572 32.634 -7.331 1.00 50.34 174 ARG A N 1
ATOM 1328 C CA . ARG A 1 174 ? -2.758 33.875 -6.567 1.00 50.34 174 ARG A CA 1
ATOM 1329 C C . ARG A 1 174 ? -2.990 33.657 -5.063 1.00 50.34 174 ARG A C 1
ATOM 1331 O O . ARG A 1 174 ? -2.849 34.587 -4.284 1.00 50.34 174 ARG A O 1
ATOM 1338 N N . LEU A 1 175 ? -3.361 32.451 -4.624 1.00 57.38 175 LEU A N 1
ATOM 1339 C CA . LEU A 1 175 ? -3.816 32.218 -3.243 1.00 57.38 175 LEU A CA 1
ATOM 1340 C C . LEU A 1 175 ? -2.749 31.639 -2.304 1.00 57.38 175 LEU A C 1
ATOM 1342 O O . LEU A 1 175 ? -2.801 31.934 -1.111 1.00 57.38 175 LEU A O 1
ATOM 1346 N N . LEU A 1 176 ? -1.796 30.850 -2.811 1.00 61.88 176 LEU A N 1
ATOM 1347 C CA . LEU A 1 176 ? -0.761 30.209 -1.983 1.00 61.88 176 LEU A CA 1
ATOM 1348 C C . LEU A 1 176 ? 0.626 30.839 -2.162 1.00 61.88 176 LEU A C 1
ATOM 1350 O O . LEU A 1 176 ? 1.241 31.208 -1.168 1.00 61.88 176 LEU A O 1
ATOM 1354 N N . LEU A 1 177 ? 1.086 31.048 -3.402 1.00 63.09 177 LEU A N 1
ATOM 1355 C CA . LEU A 1 177 ? 2.441 31.564 -3.657 1.00 63.09 177 LEU A CA 1
ATOM 1356 C C . LEU A 1 177 ? 2.610 33.037 -3.255 1.00 63.09 177 LEU A C 1
ATOM 1358 O O . LEU A 1 177 ? 3.688 33.440 -2.838 1.00 63.09 177 LEU A O 1
ATOM 1362 N N . GLU A 1 178 ? 1.549 33.843 -3.346 1.00 63.81 178 GLU A N 1
ATOM 1363 C CA . GLU A 1 178 ? 1.584 35.255 -2.928 1.00 63.81 178 GLU A CA 1
ATOM 1364 C C . GLU A 1 178 ? 1.508 35.430 -1.398 1.00 63.81 178 GLU A C 1
ATOM 1366 O O . GLU A 1 178 ? 1.734 36.528 -0.896 1.00 63.81 178 GLU A O 1
ATOM 1371 N N . ARG A 1 179 ? 1.183 34.364 -0.647 1.00 64.56 179 ARG A N 1
ATOM 1372 C CA . ARG A 1 179 ? 1.053 34.376 0.824 1.00 64.56 179 ARG A CA 1
ATOM 1373 C C . ARG A 1 179 ? 2.183 33.642 1.549 1.00 64.56 179 ARG A C 1
ATOM 1375 O O . ARG A 1 179 ? 2.182 33.602 2.778 1.00 64.56 179 ARG A O 1
ATOM 1382 N N . GLU A 1 180 ? 3.123 33.052 0.819 1.00 68.69 180 GLU A N 1
ATOM 1383 C CA . GLU A 1 180 ? 4.279 32.373 1.400 1.00 68.69 180 GLU A CA 1
ATOM 1384 C C . GLU A 1 180 ? 5.354 33.393 1.808 1.00 68.69 180 GLU A C 1
ATOM 1386 O O . GLU A 1 180 ? 6.077 33.925 0.971 1.00 68.69 180 GLU A O 1
ATOM 1391 N N . GLU A 1 181 ? 5.496 33.639 3.114 1.00 76.62 181 GLU A N 1
ATOM 1392 C CA . GLU A 1 181 ? 6.731 34.189 3.687 1.00 76.62 181 GLU A CA 1
ATOM 1393 C C . GLU A 1 181 ? 7.541 33.039 4.310 1.00 76.62 181 GLU A C 1
ATOM 1395 O O . GLU A 1 181 ? 7.249 32.630 5.439 1.00 76.62 181 GLU A O 1
ATOM 1400 N N . PRO A 1 182 ? 8.533 32.467 3.603 1.00 71.38 182 PRO A N 1
ATOM 1401 C CA . PRO A 1 182 ? 9.352 31.396 4.156 1.00 71.38 182 PRO A CA 1
ATOM 1402 C C . PRO A 1 182 ? 10.239 31.938 5.287 1.00 71.38 182 PRO A C 1
ATOM 1404 O O . PRO A 1 182 ? 11.137 32.746 5.056 1.00 71.38 182 PRO A O 1
ATOM 1407 N N . ASP A 1 183 ? 10.006 31.473 6.514 1.00 75.75 183 ASP A N 1
ATOM 1408 C CA . ASP A 1 183 ? 10.861 31.744 7.674 1.00 75.75 183 ASP A CA 1
ATOM 1409 C C . ASP A 1 183 ? 11.640 30.473 8.037 1.00 75.75 183 ASP A C 1
ATOM 1411 O O . ASP A 1 183 ? 11.054 29.429 8.337 1.00 75.75 183 ASP A O 1
ATOM 1415 N N . ALA A 1 184 ? 12.970 30.546 7.985 1.00 74.56 184 ALA A N 1
ATOM 1416 C CA . ALA A 1 184 ? 13.841 29.447 8.381 1.00 74.56 184 ALA A CA 1
ATOM 1417 C C . ALA A 1 184 ? 14.150 29.572 9.885 1.00 74.56 184 ALA A C 1
ATOM 1419 O O . ALA A 1 184 ? 14.774 30.559 10.296 1.00 74.56 184 ALA A O 1
ATOM 1420 N N . PRO A 1 185 ? 13.751 28.598 10.725 1.00 72.12 185 PRO A N 1
ATOM 1421 C CA . PRO A 1 185 ? 14.020 28.664 12.154 1.00 72.12 185 PRO A CA 1
ATOM 1422 C C . PRO A 1 185 ? 15.532 28.704 12.407 1.00 72.12 185 PRO A C 1
ATOM 1424 O O . PRO A 1 185 ? 16.277 27.845 11.942 1.00 72.12 185 PRO A O 1
ATOM 1427 N N . ARG A 1 186 ? 15.986 29.723 13.150 1.00 74.31 186 ARG A N 1
ATOM 1428 C CA . ARG A 1 186 ? 17.411 29.913 13.484 1.00 74.31 186 ARG A CA 1
ATOM 1429 C C . ARG A 1 186 ? 17.897 28.965 14.581 1.00 74.31 186 ARG A C 1
ATOM 1431 O O . ARG A 1 186 ? 19.075 28.635 14.606 1.00 74.31 186 ARG A O 1
ATOM 1438 N N . GLU A 1 187 ? 16.995 28.538 15.463 1.00 71.56 187 GLU A N 1
ATOM 1439 C CA . GLU A 1 187 ? 17.244 27.580 16.544 1.00 71.56 187 GLU A CA 1
ATOM 1440 C C . GLU A 1 187 ? 16.001 26.693 16.756 1.00 71.56 187 GLU A C 1
ATOM 1442 O O . GLU A 1 187 ? 14.876 27.162 16.529 1.00 71.56 187 GLU A O 1
ATOM 1447 N N . PRO A 1 188 ? 16.156 25.435 17.213 1.00 73.25 188 PRO A N 1
ATOM 1448 C CA . PRO A 1 188 ? 15.026 24.573 17.549 1.00 73.25 188 PRO A CA 1
ATOM 1449 C C . PRO A 1 188 ? 14.142 25.222 18.628 1.00 73.25 188 PRO A C 1
ATOM 1451 O O . PRO A 1 188 ? 14.608 25.520 19.724 1.00 73.25 188 PRO A O 1
ATOM 1454 N N . GLY A 1 189 ? 12.856 25.438 18.334 1.00 67.75 189 GLY A N 1
ATOM 1455 C CA . GLY A 1 189 ? 11.853 25.809 19.343 1.00 67.75 189 GLY A CA 1
ATOM 1456 C C . GLY A 1 189 ? 11.577 27.303 19.573 1.00 67.75 189 GLY A C 1
ATOM 1457 O O . GLY A 1 189 ? 10.714 27.608 20.389 1.00 67.75 189 GLY A O 1
ATOM 1458 N N . ARG A 1 190 ? 12.202 28.249 18.854 1.00 55.75 190 ARG A N 1
ATOM 1459 C CA . ARG A 1 190 ? 11.800 29.675 18.911 1.00 55.75 190 ARG A CA 1
ATOM 1460 C C . ARG A 1 190 ? 11.056 30.110 17.645 1.00 55.75 190 ARG A C 1
ATOM 1462 O O . ARG A 1 190 ? 11.682 30.481 16.655 1.00 55.75 190 ARG A O 1
ATOM 1469 N N . ARG A 1 191 ? 9.717 30.144 17.687 1.00 53.97 191 ARG A N 1
ATOM 1470 C CA . ARG A 1 191 ? 8.940 31.060 16.826 1.00 53.97 191 ARG A CA 1
ATOM 1471 C C . ARG A 1 191 ? 8.975 32.439 17.486 1.00 53.97 191 ARG A C 1
ATOM 1473 O O . ARG A 1 191 ? 8.768 32.537 18.689 1.00 53.97 191 ARG A O 1
ATOM 1480 N N . ARG A 1 192 ? 9.304 33.493 16.731 1.00 53.44 192 ARG A N 1
ATOM 1481 C CA . ARG A 1 192 ? 9.407 34.861 17.266 1.00 53.44 192 ARG A CA 1
ATOM 1482 C C . ARG A 1 192 ? 8.064 35.310 17.853 1.00 53.44 192 ARG A C 1
ATOM 1484 O O . ARG A 1 192 ? 7.121 35.526 17.102 1.00 53.44 192 ARG A O 1
ATOM 1491 N N . GLU A 1 193 ? 8.025 35.563 19.156 1.00 49.38 193 GLU A N 1
ATOM 1492 C CA . GLU A 1 193 ? 6.945 36.305 19.831 1.00 49.38 193 GLU A CA 1
ATOM 1493 C C . GLU A 1 193 ? 6.958 37.822 19.507 1.00 49.38 193 GLU A C 1
ATOM 1495 O O . GLU A 1 193 ? 6.138 38.582 20.009 1.00 49.38 193 GLU A O 1
ATOM 1500 N N . ASP A 1 194 ? 7.824 38.293 18.603 1.00 49.28 194 ASP A N 1
ATOM 1501 C CA . ASP A 1 194 ? 8.092 39.726 18.397 1.00 49.28 194 ASP A CA 1
ATOM 1502 C C . ASP A 1 194 ? 7.347 40.401 17.222 1.00 49.28 194 ASP A C 1
ATOM 1504 O O . ASP A 1 194 ? 7.846 41.362 16.636 1.00 49.28 194 ASP A O 1
ATOM 1508 N N . ARG A 1 195 ? 6.133 39.968 16.855 1.00 52.31 195 ARG A N 1
ATOM 1509 C CA . ARG A 1 195 ? 5.285 40.719 15.889 1.00 52.31 195 ARG A CA 1
ATOM 1510 C C . ARG A 1 195 ? 3.975 41.242 16.482 1.00 52.31 195 ARG A C 1
ATOM 1512 O O . ARG A 1 195 ? 2.962 41.304 15.800 1.00 52.31 195 ARG A O 1
ATOM 1519 N N . ALA A 1 196 ? 4.015 41.691 17.734 1.00 41.97 196 ALA A N 1
ATOM 1520 C CA . ALA A 1 196 ? 2.954 42.504 18.336 1.00 41.97 196 ALA A CA 1
ATOM 1521 C C . ALA A 1 196 ? 3.450 43.890 18.789 1.00 41.97 196 ALA A C 1
ATOM 1523 O O . ALA A 1 196 ? 2.948 44.423 19.771 1.00 41.97 196 ALA A O 1
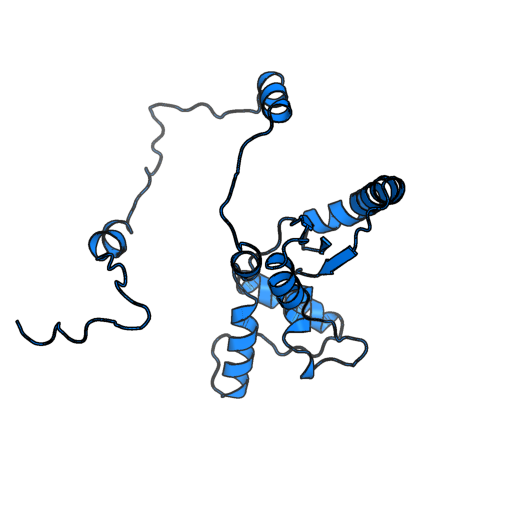ATOM 1524 N N . ARG A 1 197 ? 4.453 44.477 18.115 1.00 44.00 197 ARG A N 1
ATOM 1525 C CA . ARG A 1 197 ? 4.835 45.897 18.263 1.00 44.00 197 ARG A CA 1
ATOM 1526 C C . ARG A 1 197 ? 5.475 46.427 16.977 1.00 44.00 197 ARG A C 1
ATOM 1528 O O . ARG A 1 197 ? 6.699 46.430 16.868 1.00 44.00 197 ARG A O 1
ATOM 1535 N N . ARG A 1 198 ? 4.658 46.857 16.019 1.00 37.28 198 ARG A N 1
ATOM 1536 C CA . ARG A 1 198 ? 4.927 47.945 15.062 1.00 37.28 198 ARG A CA 1
ATOM 1537 C C . ARG A 1 198 ? 3.647 48.264 14.310 1.00 37.28 198 ARG A C 1
ATOM 1539 O O . ARG A 1 198 ? 2.952 47.295 13.945 1.00 37.28 198 ARG A O 1
#

Sequence (198 aa):
MYTKVDEAPELASHSLLPIVRSFAEAAGVSIETRDISLAGRILATFPEVLTDEQKQGDDLAWLGDWVKQPQANVIKLPNISASEPQLVAAIKELQDQGYALPDYPYSPSTDEEKAVRAKYDTVKGSAVNPVLREGNSDRRAAAAVKKFAMANPHRMGEWSSDTQDQGLGDVGRRLLLEREEPDAPREPGRRREDRARR